Protein AF-A0A3B9PPQ3-F1 (afdb_monomer_lite)

Radius of gyration: 25.97 Å; chains: 1; bounding box: 80×45×67 Å

Sequence (234 aa):
MGVNRLIQVMTNRQDAVRKLDELRLKRLRDRGERLKEERKRLGLTLAEFANILGIHRNTQGNYEAGREPPSDYLAAAQEAGVDVAYVMDGGRTLGATGLCASAVQTIFERAAEQGLTDLDPHALSVLSGLIVENEIHKVSGIEGAIDSARLDALVSAAVRQPREFDEAARAILLYAANPLPGPAATMILETLELYHECLSRDSPIRYAPTLHDAIRSVADQVVRSRVSGNVNQP

Secondary structure (DSSP, 8-state):
-HHHHHHHHHHHHHHHHHHHHHHHHHHHHHHHHHHHHHHHHTT--HHHHHHHTTS-HHHHHHHHTTPPPPHHHHHHHHHTT--HHHHHHSS----HHHHHHHHHHHHHHHHHHTT-----HHHHHHHHHHHHHHHHHHTTT-S-PPPHHHHHHHHHHHHHSHHHHHHHHHHHHHHSSS--HHHHHHHHHHHHHHHHHHHHTT-GGGG-SSH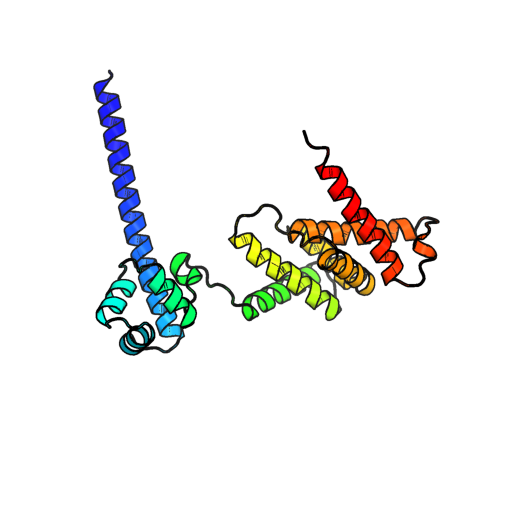HHHHHHHHHHHHHHHHHHGGG--

Structure (mmCIF, N/CA/C/O backbone):
data_AF-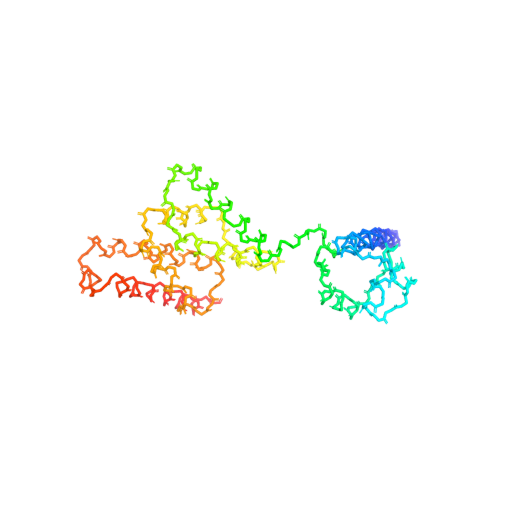A0A3B9PPQ3-F1
#
_entry.id   AF-A0A3B9PPQ3-F1
#
loop_
_atom_site.group_PDB
_atom_site.id
_atom_site.type_symbol
_atom_site.label_atom_id
_atom_site.label_alt_id
_atom_site.label_comp_id
_atom_site.label_asym_id
_atom_site.label_entity_id
_atom_site.label_seq_id
_atom_site.pdbx_PDB_ins_code
_atom_site.Cartn_x
_atom_site.Cartn_y
_atom_site.Cartn_z
_atom_site.occupancy
_atom_site.B_iso_or_equiv
_atom_site.auth_seq_id
_atom_site.auth_comp_id
_atom_site.auth_asym_id
_atom_site.auth_atom_id
_atom_site.pdbx_PDB_model_num
ATOM 1 N N . MET A 1 1 ? 51.873 27.851 1.247 1.00 55.41 1 MET A N 1
ATOM 2 C CA . MET A 1 1 ? 50.783 27.165 1.990 1.00 55.41 1 MET A CA 1
ATOM 3 C C . MET A 1 1 ? 49.412 27.230 1.292 1.00 55.41 1 MET A C 1
ATOM 5 O O . MET A 1 1 ? 48.660 26.275 1.419 1.00 55.41 1 MET A O 1
ATOM 9 N N . GLY A 1 2 ? 49.053 28.298 0.556 1.00 56.66 2 GLY A N 1
ATOM 10 C CA . GLY A 1 2 ? 47.742 28.407 -0.125 1.00 56.66 2 GLY A CA 1
ATOM 11 C C . GLY A 1 2 ? 47.591 27.600 -1.427 1.00 56.66 2 GLY A C 1
ATOM 12 O O . GLY A 1 2 ? 46.565 26.965 -1.636 1.00 56.66 2 GLY A O 1
ATOM 13 N N . VAL A 1 3 ? 48.636 27.550 -2.261 1.00 56.94 3 VAL A N 1
ATOM 14 C CA . VAL A 1 3 ? 48.599 26.896 -3.589 1.00 56.94 3 VAL A CA 1
ATOM 15 C C . VAL A 1 3 ? 48.414 25.374 -3.494 1.00 56.94 3 VAL A C 1
ATOM 17 O O . VAL A 1 3 ? 47.621 24.806 -4.234 1.00 56.94 3 VAL A O 1
ATOM 20 N N . ASN A 1 4 ? 49.057 24.719 -2.520 1.00 60.06 4 ASN A N 1
ATOM 21 C CA . ASN A 1 4 ? 48.971 23.263 -2.339 1.00 60.06 4 ASN A CA 1
ATOM 22 C C . ASN A 1 4 ? 47.567 22.796 -1.910 1.00 60.06 4 ASN A C 1
ATOM 24 O O . ASN A 1 4 ? 47.109 21.735 -2.317 1.00 60.06 4 ASN A O 1
ATOM 28 N N . ARG A 1 5 ? 46.846 23.620 -1.132 1.00 64.38 5 ARG A N 1
ATOM 29 C CA . ARG A 1 5 ? 45.442 23.350 -0.781 1.00 64.38 5 ARG A CA 1
ATOM 30 C C . ARG A 1 5 ? 44.504 23.548 -1.969 1.00 64.38 5 ARG A C 1
ATOM 32 O O . ARG A 1 5 ? 43.572 22.770 -2.121 1.00 64.38 5 ARG A O 1
ATOM 39 N N . LEU A 1 6 ? 44.759 24.547 -2.815 1.00 53.00 6 LEU A N 1
ATOM 40 C CA . LEU A 1 6 ? 43.946 24.797 -4.006 1.00 53.00 6 LEU A CA 1
ATOM 41 C C . LEU A 1 6 ? 44.083 23.655 -5.027 1.00 53.00 6 LEU A C 1
ATOM 43 O O . LEU A 1 6 ? 43.075 23.164 -5.524 1.00 53.00 6 LEU A O 1
ATOM 47 N N . ILE A 1 7 ? 45.314 23.185 -5.266 1.00 63.69 7 ILE A N 1
ATOM 48 C CA . ILE A 1 7 ? 45.597 22.039 -6.144 1.00 63.69 7 ILE A CA 1
ATOM 49 C C . ILE A 1 7 ? 44.909 20.777 -5.609 1.00 63.69 7 ILE A C 1
ATOM 51 O O . ILE A 1 7 ? 44.173 20.138 -6.352 1.00 63.69 7 ILE A O 1
ATOM 55 N N . GLN A 1 8 ? 45.034 20.479 -4.309 1.00 64.75 8 GLN A N 1
ATOM 56 C CA . GLN A 1 8 ? 44.373 19.321 -3.694 1.00 64.75 8 GLN A CA 1
ATOM 57 C C . GLN A 1 8 ? 42.837 19.372 -3.817 1.00 64.75 8 GLN A C 1
ATOM 59 O O . GLN A 1 8 ? 42.200 18.359 -4.098 1.00 64.75 8 GLN A O 1
ATOM 64 N N . VAL A 1 9 ? 42.225 20.549 -3.633 1.00 61.31 9 VAL A N 1
ATOM 65 C CA . VAL A 1 9 ? 40.771 20.737 -3.791 1.00 61.31 9 VAL A CA 1
ATOM 66 C C . VAL A 1 9 ? 40.339 20.562 -5.251 1.00 61.31 9 VAL A C 1
ATOM 68 O O . VAL A 1 9 ? 39.305 19.945 -5.510 1.00 61.31 9 VAL A O 1
ATOM 71 N N . MET A 1 10 ? 41.122 21.061 -6.211 1.00 59.31 10 MET A N 1
ATOM 72 C CA . MET A 1 10 ? 40.846 20.893 -7.642 1.00 59.31 10 MET A CA 1
ATOM 73 C C . MET A 1 10 ? 40.974 19.429 -8.085 1.00 59.31 10 MET A C 1
ATOM 75 O O . MET A 1 10 ? 40.107 18.956 -8.819 1.00 59.31 10 MET A O 1
ATOM 79 N N . THR A 1 11 ? 41.976 18.698 -7.589 1.00 75.94 11 THR A N 1
ATOM 80 C CA . THR A 1 11 ? 42.148 17.256 -7.837 1.00 75.94 11 THR A CA 1
ATOM 81 C C . THR A 1 11 ? 40.989 16.447 -7.249 1.00 75.94 11 THR A C 1
ATOM 83 O O . THR A 1 11 ? 40.338 15.704 -7.978 1.00 75.94 11 THR A O 1
ATOM 86 N N . ASN A 1 12 ? 40.614 16.688 -5.986 1.00 80.31 12 ASN A N 1
ATOM 87 C CA . ASN A 1 12 ? 39.461 16.026 -5.361 1.00 80.31 12 ASN A CA 1
ATOM 88 C C . ASN A 1 12 ? 38.146 16.293 -6.119 1.00 80.31 12 ASN A C 1
ATOM 90 O O . ASN A 1 12 ? 37.285 15.418 -6.217 1.00 80.31 12 ASN A O 1
ATOM 94 N N . ARG A 1 13 ? 37.976 17.503 -6.673 1.00 79.44 13 ARG A N 1
ATOM 95 C CA . ARG A 1 13 ? 36.812 17.851 -7.501 1.00 79.44 13 ARG A CA 1
ATOM 96 C C . ARG A 1 13 ? 36.824 17.108 -8.840 1.00 79.44 13 ARG A C 1
ATOM 98 O O . ARG A 1 13 ? 35.769 16.652 -9.270 1.00 79.44 13 ARG A O 1
ATOM 105 N N . GLN A 1 14 ? 37.979 16.979 -9.492 1.00 81.69 14 GLN A N 1
ATOM 106 C CA . GLN A 1 14 ? 38.116 16.229 -10.748 1.00 81.69 14 GLN A CA 1
ATOM 107 C C . GLN A 1 14 ? 37.829 14.735 -10.556 1.00 81.69 14 GLN A C 1
ATOM 109 O O . GLN A 1 14 ? 37.082 14.155 -11.344 1.00 81.69 14 GLN A O 1
ATOM 114 N N . ASP A 1 15 ? 38.328 14.140 -9.473 1.00 82.44 15 ASP A N 1
ATOM 115 C CA . ASP A 1 15 ? 38.066 12.736 -9.141 1.00 82.44 15 ASP A CA 1
ATOM 116 C C . ASP A 1 15 ? 36.582 12.486 -8.834 1.00 82.44 15 ASP A C 1
ATOM 118 O O . ASP A 1 15 ? 36.003 11.495 -9.285 1.00 82.44 15 ASP A O 1
ATOM 122 N N . ALA A 1 16 ? 35.929 13.414 -8.125 1.00 77.31 16 ALA A N 1
ATOM 123 C CA . ALA A 1 16 ? 34.496 13.339 -7.855 1.00 77.31 16 ALA A CA 1
ATOM 124 C C . ALA A 1 16 ? 33.651 13.414 -9.139 1.00 77.31 16 ALA A C 1
ATOM 126 O O . ALA A 1 16 ? 32.698 12.647 -9.285 1.00 77.31 16 ALA A O 1
ATOM 127 N N . VAL A 1 17 ? 34.007 14.297 -10.082 1.00 85.44 17 VAL A N 1
ATOM 128 C CA . VAL A 1 17 ? 33.332 14.399 -11.389 1.00 85.44 17 VAL A CA 1
ATOM 129 C C . VAL A 1 17 ? 33.507 13.108 -12.186 1.00 85.44 17 VAL A C 1
ATOM 131 O O . VAL A 1 17 ? 32.520 12.549 -12.657 1.00 85.44 17 VAL A O 1
ATOM 134 N N . ARG A 1 18 ? 34.730 12.572 -12.257 1.00 85.56 18 ARG A N 1
ATOM 135 C CA . ARG A 1 18 ? 35.002 11.307 -12.950 1.00 85.56 18 ARG A CA 1
ATOM 136 C C . ARG A 1 18 ? 34.186 10.150 -12.372 1.00 85.56 18 ARG A C 1
ATOM 138 O O . ARG A 1 18 ? 33.547 9.412 -13.118 1.00 85.56 18 ARG A O 1
ATOM 145 N N . LYS A 1 19 ? 34.151 10.022 -11.043 1.00 77.62 19 LYS A N 1
ATOM 146 C CA . LYS A 1 19 ? 33.358 8.992 -10.359 1.00 77.62 19 LYS A CA 1
ATOM 147 C C . LYS A 1 19 ? 31.858 9.163 -10.613 1.00 77.62 19 LYS A C 1
ATOM 149 O O . LYS A 1 19 ? 31.141 8.176 -10.774 1.00 77.62 19 LYS A O 1
ATOM 154 N N . LEU A 1 20 ? 31.372 10.403 -10.667 1.00 77.19 20 LEU A N 1
ATOM 155 C CA . LEU A 1 20 ? 29.980 10.693 -11.004 1.00 77.19 20 LEU A CA 1
ATOM 156 C C . LEU A 1 20 ? 29.642 10.262 -12.437 1.00 77.19 20 LEU A C 1
ATOM 158 O O . LEU A 1 20 ? 28.586 9.663 -12.649 1.00 77.19 20 LEU A O 1
ATOM 162 N N . ASP A 1 21 ? 30.525 10.525 -13.397 1.00 87.31 21 ASP A N 1
ATOM 163 C CA . ASP A 1 21 ? 30.329 10.137 -14.795 1.00 87.31 21 ASP A CA 1
ATOM 164 C C . ASP A 1 21 ? 30.363 8.614 -14.971 1.00 87.31 21 ASP A C 1
ATOM 166 O O . ASP A 1 21 ? 29.499 8.051 -15.645 1.00 87.31 21 ASP A O 1
ATOM 170 N N . GLU A 1 22 ? 31.265 7.915 -14.279 1.00 82.69 22 GLU A N 1
ATOM 171 C CA . GLU A 1 22 ? 31.285 6.447 -14.236 1.00 82.69 22 GLU A CA 1
ATOM 172 C C . GLU A 1 22 ? 29.966 5.871 -13.689 1.00 82.69 22 GLU A C 1
ATOM 174 O O . GLU A 1 22 ? 29.381 4.958 -14.281 1.00 82.69 22 GLU A O 1
ATOM 179 N N . LEU A 1 23 ? 29.443 6.440 -12.596 1.00 79.06 23 LEU A N 1
ATOM 180 C CA . LEU A 1 23 ? 28.157 6.037 -12.013 1.00 79.06 23 LEU A CA 1
ATOM 181 C C . LEU A 1 23 ? 26.969 6.357 -12.926 1.00 79.06 23 LEU A C 1
ATOM 183 O O . LEU A 1 23 ? 25.999 5.598 -12.967 1.00 79.06 23 LEU A O 1
ATOM 187 N N . ARG A 1 24 ? 27.005 7.482 -13.646 1.00 83.94 24 ARG A N 1
ATOM 188 C CA . ARG A 1 24 ? 25.985 7.829 -14.646 1.00 83.94 24 ARG A CA 1
ATOM 189 C C . ARG A 1 24 ? 25.982 6.826 -15.792 1.00 83.94 24 ARG A C 1
ATOM 191 O O . ARG A 1 24 ? 24.929 6.282 -16.097 1.00 83.94 24 ARG A O 1
ATOM 198 N N . LEU A 1 25 ? 27.146 6.521 -16.363 1.00 86.56 25 LEU A N 1
ATOM 199 C CA . LEU A 1 25 ? 27.273 5.555 -17.456 1.00 86.56 25 LEU A CA 1
ATOM 200 C C . LEU A 1 25 ? 26.816 4.156 -17.043 1.00 86.56 25 LEU A C 1
ATOM 202 O O . LEU A 1 25 ? 26.132 3.484 -17.812 1.00 86.56 25 LEU A O 1
ATOM 206 N N . LYS A 1 26 ? 27.159 3.724 -15.823 1.00 84.56 26 LYS A N 1
ATOM 207 C CA . LYS A 1 26 ? 26.651 2.463 -15.274 1.00 84.56 26 LYS A CA 1
ATOM 208 C C . LYS A 1 26 ? 25.122 2.474 -15.204 1.00 84.56 26 LYS A C 1
ATOM 210 O O . LYS A 1 26 ? 24.496 1.596 -15.780 1.00 84.56 26 LYS A O 1
ATOM 215 N N . ARG A 1 27 ? 24.528 3.506 -14.595 1.00 86.56 27 ARG A N 1
ATOM 216 C CA . ARG A 1 27 ? 23.065 3.631 -14.488 1.00 86.56 27 ARG A CA 1
ATOM 217 C C . ARG A 1 27 ? 22.367 3.636 -15.843 1.00 86.56 27 ARG A C 1
ATOM 219 O O . ARG A 1 27 ? 21.314 3.029 -15.971 1.00 86.56 27 ARG A O 1
ATOM 226 N N . LEU A 1 28 ? 22.932 4.304 -16.845 1.00 90.12 28 LEU A N 1
ATOM 227 C CA . LEU A 1 28 ? 22.354 4.323 -18.186 1.00 90.12 28 LEU A CA 1
ATOM 228 C C . LEU A 1 28 ? 22.352 2.933 -18.832 1.00 90.12 28 LEU A C 1
ATOM 230 O O . LEU A 1 28 ? 21.342 2.552 -19.417 1.00 90.12 28 LEU A O 1
ATOM 234 N N . ARG A 1 29 ? 23.432 2.155 -18.680 1.00 90.25 29 ARG A N 1
ATOM 235 C CA . ARG A 1 29 ? 23.469 0.757 -19.141 1.00 90.25 29 ARG A CA 1
ATOM 236 C C . ARG A 1 29 ? 22.427 -0.100 -18.431 1.00 90.25 29 ARG A C 1
ATOM 238 O O . ARG A 1 29 ? 21.638 -0.747 -19.110 1.00 90.25 29 ARG A O 1
ATOM 245 N N . ASP A 1 30 ? 22.364 -0.019 -17.103 1.00 86.75 30 ASP A N 1
ATOM 246 C CA . ASP A 1 30 ? 21.395 -0.776 -16.300 1.00 86.75 30 ASP A CA 1
ATOM 247 C C . ASP A 1 30 ? 19.945 -0.434 -16.716 1.00 86.75 30 ASP A C 1
ATOM 249 O O . ASP A 1 30 ? 19.101 -1.314 -16.870 1.00 86.75 30 ASP A O 1
ATOM 253 N N . ARG A 1 31 ? 19.652 0.850 -16.975 1.00 93.94 31 ARG A N 1
ATOM 254 C CA . ARG A 1 31 ? 18.348 1.305 -17.494 1.00 93.94 31 ARG A CA 1
ATOM 255 C C . ARG A 1 31 ? 18.047 0.746 -18.886 1.00 93.94 31 ARG A C 1
ATOM 257 O O . ARG A 1 31 ? 16.929 0.301 -19.126 1.00 93.94 31 ARG A O 1
ATO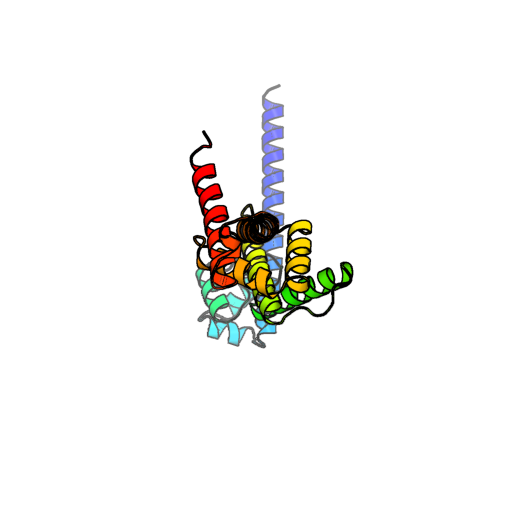M 264 N N . GLY A 1 32 ? 19.024 0.752 -19.793 1.00 95.44 32 GLY A N 1
ATOM 265 C CA . GLY A 1 32 ? 18.872 0.182 -21.135 1.00 95.44 32 GLY A CA 1
ATOM 266 C C . GLY A 1 32 ? 18.569 -1.319 -21.102 1.00 95.44 32 GLY A C 1
ATOM 267 O O . GLY A 1 32 ? 17.670 -1.791 -21.802 1.00 95.44 32 GLY A O 1
ATOM 268 N N . GLU A 1 33 ? 19.250 -2.061 -20.228 1.00 93.25 33 GLU A N 1
ATOM 269 C CA . GLU A 1 33 ? 18.991 -3.487 -20.012 1.00 93.25 33 GLU A CA 1
ATOM 270 C C . GLU A 1 33 ? 17.574 -3.735 -19.489 1.00 93.25 33 GLU A C 1
ATOM 272 O O . GLU A 1 33 ? 16.856 -4.562 -20.050 1.00 93.25 33 GLU A O 1
ATOM 277 N N . ARG A 1 34 ? 17.116 -2.962 -18.500 1.00 93.56 34 ARG A N 1
ATOM 278 C CA . ARG A 1 34 ? 15.745 -3.084 -17.976 1.00 93.56 34 ARG A CA 1
ATOM 279 C C . ARG A 1 34 ? 14.678 -2.688 -18.993 1.00 93.56 34 ARG A C 1
ATOM 281 O O . ARG A 1 34 ? 13.643 -3.340 -19.087 1.00 93.56 34 ARG A O 1
ATOM 288 N N . LEU A 1 35 ? 14.938 -1.679 -19.824 1.00 96.56 35 LEU A N 1
ATOM 289 C CA . LEU A 1 35 ? 14.046 -1.321 -20.930 1.00 96.56 35 LEU A CA 1
ATOM 290 C C . LEU A 1 35 ? 13.903 -2.478 -21.935 1.00 96.56 35 LEU A C 1
ATOM 292 O O . LEU A 1 35 ? 12.809 -2.768 -22.422 1.00 96.56 35 LEU A O 1
ATOM 296 N N . LYS A 1 36 ? 15.004 -3.184 -22.208 1.00 96.00 36 LYS A N 1
ATOM 297 C CA . LYS A 1 36 ? 15.016 -4.390 -23.042 1.00 96.00 36 LYS A CA 1
ATOM 298 C C . LYS A 1 36 ? 14.274 -5.556 -22.392 1.00 96.00 36 LYS A C 1
ATOM 300 O O . LYS A 1 36 ? 13.617 -6.321 -23.103 1.00 96.00 36 LYS A O 1
ATOM 305 N N . GLU A 1 37 ? 14.394 -5.724 -21.080 1.00 93.56 37 GLU A N 1
ATOM 306 C CA . GLU A 1 37 ? 13.633 -6.717 -20.317 1.00 93.56 37 GLU A CA 1
ATOM 307 C C . GLU A 1 37 ? 12.131 -6.452 -20.406 1.00 93.56 37 GLU A C 1
ATOM 309 O O . GLU A 1 37 ? 11.385 -7.372 -20.732 1.00 93.56 37 GLU A O 1
ATOM 314 N N . GLU A 1 38 ? 11.696 -5.204 -20.228 1.00 94.38 38 GLU A N 1
ATOM 315 C CA . GLU A 1 38 ? 10.282 -4.830 -20.327 1.00 94.38 38 GLU A CA 1
ATOM 316 C C . GLU A 1 38 ? 9.717 -5.060 -21.725 1.00 94.38 38 GLU A C 1
ATOM 318 O O . GLU A 1 38 ? 8.668 -5.687 -21.874 1.00 94.38 38 GLU A O 1
ATOM 323 N N . ARG A 1 39 ? 10.448 -4.675 -22.776 1.00 96.31 39 ARG A N 1
ATOM 324 C CA . ARG A 1 39 ? 10.038 -5.000 -24.147 1.00 96.31 39 ARG A CA 1
ATOM 325 C C . ARG A 1 39 ? 9.851 -6.509 -24.339 1.00 96.31 39 ARG A C 1
ATOM 327 O O . ARG A 1 39 ? 8.878 -6.945 -24.952 1.00 96.31 39 ARG A O 1
ATOM 334 N N . LYS A 1 40 ? 10.790 -7.317 -23.834 1.00 94.12 40 LYS A N 1
ATOM 335 C CA . LYS A 1 40 ? 10.699 -8.782 -23.912 1.00 94.12 40 LYS A CA 1
ATOM 336 C C . LYS A 1 40 ? 9.540 -9.333 -23.080 1.00 94.12 40 LYS A C 1
ATOM 338 O O . LYS A 1 40 ? 8.907 -10.282 -23.528 1.00 94.12 40 LYS A O 1
ATOM 343 N N . ARG A 1 41 ? 9.246 -8.748 -21.914 1.00 94.12 41 ARG A N 1
ATOM 344 C CA . ARG A 1 41 ? 8.096 -9.107 -21.067 1.00 94.12 41 ARG A CA 1
ATOM 345 C C . ARG A 1 41 ? 6.775 -8.910 -21.808 1.00 94.12 41 ARG A C 1
ATOM 347 O O . ARG A 1 41 ? 5.883 -9.738 -21.673 1.00 94.12 41 ARG A O 1
ATOM 354 N N . LEU A 1 42 ? 6.681 -7.861 -22.623 1.00 91.44 42 LEU A N 1
ATOM 355 C CA . LEU A 1 42 ? 5.536 -7.600 -23.502 1.00 91.44 42 LEU A CA 1
ATOM 356 C C . LEU A 1 42 ? 5.478 -8.532 -24.729 1.00 91.44 42 LEU A C 1
ATOM 358 O O . LEU A 1 42 ? 4.548 -8.438 -25.523 1.00 91.44 42 LEU A O 1
ATOM 362 N N . GLY A 1 43 ? 6.458 -9.425 -24.912 1.00 91.31 43 GLY A N 1
ATOM 363 C CA . GLY A 1 43 ? 6.523 -10.338 -26.055 1.00 91.31 43 GLY A CA 1
ATOM 364 C C . G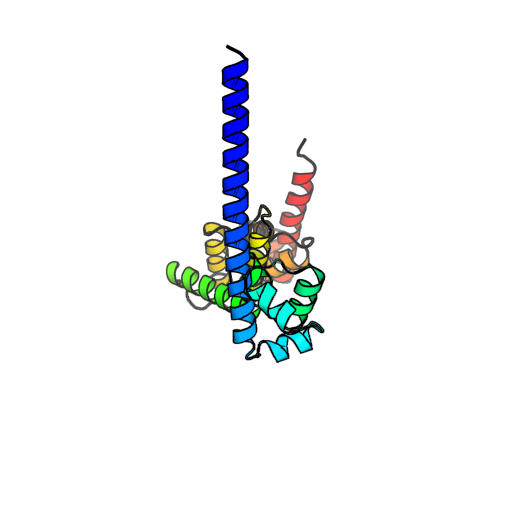LY A 1 43 ? 6.903 -9.663 -27.376 1.00 91.31 43 GLY A C 1
ATOM 365 O O . GLY A 1 43 ? 6.754 -10.272 -28.430 1.00 91.31 43 GLY A O 1
ATOM 366 N N . LEU A 1 44 ? 7.404 -8.424 -27.337 1.00 95.12 44 LEU A N 1
ATOM 367 C CA . LEU A 1 44 ? 7.654 -7.615 -28.529 1.00 95.12 44 LEU A CA 1
ATOM 368 C C . LEU A 1 44 ? 9.091 -7.759 -29.035 1.00 95.12 44 LEU A C 1
ATOM 370 O O . LEU A 1 44 ? 10.074 -7.722 -28.279 1.00 95.12 44 LEU A O 1
ATOM 374 N N . THR A 1 45 ? 9.250 -7.832 -30.351 1.00 97.12 45 THR A N 1
ATOM 375 C CA . THR A 1 45 ? 10.550 -7.669 -31.002 1.00 97.12 45 THR A CA 1
ATOM 376 C C . THR A 1 45 ? 10.999 -6.207 -30.967 1.00 97.12 45 THR A C 1
ATOM 378 O O . THR A 1 45 ? 10.217 -5.278 -30.767 1.00 97.12 45 THR A O 1
ATOM 381 N N . LEU A 1 46 ? 12.295 -5.980 -31.201 1.00 96.44 46 LEU A N 1
ATOM 382 C CA . LEU A 1 46 ? 12.869 -4.631 -31.255 1.00 96.44 46 LEU A CA 1
ATOM 383 C C . LEU A 1 46 ? 12.195 -3.743 -32.319 1.00 96.44 46 LEU A C 1
ATOM 385 O O . LEU A 1 46 ? 12.078 -2.539 -32.126 1.00 96.44 46 LEU A O 1
ATOM 389 N N . ALA A 1 47 ? 11.776 -4.332 -33.444 1.00 96.69 47 ALA A N 1
ATOM 390 C CA . ALA A 1 47 ? 11.128 -3.602 -34.532 1.00 96.69 47 ALA A CA 1
ATOM 391 C C . ALA A 1 47 ? 9.670 -3.264 -34.208 1.00 96.69 47 ALA A C 1
ATOM 393 O O . ALA A 1 47 ? 9.254 -2.134 -34.428 1.00 96.69 47 ALA A O 1
ATOM 394 N N . GLU A 1 48 ? 8.916 -4.217 -33.659 1.00 96.44 48 GLU A N 1
ATOM 395 C CA . GLU A 1 48 ? 7.518 -3.993 -33.271 1.00 96.44 48 GLU A CA 1
ATOM 396 C C . GLU A 1 48 ? 7.411 -2.913 -32.203 1.00 96.44 48 GLU A C 1
ATOM 398 O O . GLU A 1 48 ? 6.606 -1.999 -32.337 1.00 96.44 48 GLU A O 1
ATOM 403 N N . PHE A 1 49 ? 8.273 -2.967 -31.187 1.00 97.50 49 PHE A N 1
ATOM 404 C CA . PHE A 1 49 ? 8.258 -1.969 -30.126 1.00 97.50 49 PHE A CA 1
ATOM 405 C C . PHE A 1 49 ? 8.632 -0.572 -30.636 1.00 97.50 49 PHE A C 1
ATOM 407 O O . PHE A 1 49 ? 7.964 0.401 -30.307 1.00 97.50 49 PHE A O 1
ATOM 414 N N . ALA A 1 50 ? 9.637 -0.473 -31.513 1.00 97.06 50 ALA A N 1
ATOM 415 C CA . ALA A 1 50 ? 9.982 0.792 -32.157 1.00 97.06 50 ALA A CA 1
ATOM 416 C C . ALA A 1 50 ? 8.818 1.352 -32.997 1.00 97.06 50 ALA A C 1
ATOM 418 O O . ALA A 1 50 ? 8.537 2.546 -32.928 1.00 97.06 50 ALA A O 1
ATOM 419 N N . ASN A 1 51 ? 8.113 0.486 -33.735 1.00 96.88 51 ASN A N 1
ATOM 420 C CA . ASN A 1 51 ? 6.954 0.874 -34.538 1.00 96.88 51 ASN A CA 1
ATOM 421 C C . ASN A 1 51 ? 5.788 1.371 -33.671 1.00 96.88 51 ASN A C 1
ATOM 423 O O . ASN A 1 51 ? 5.197 2.392 -34.009 1.00 96.88 51 ASN A O 1
ATOM 427 N N . ILE A 1 52 ? 5.485 0.691 -32.557 1.00 95.12 52 ILE A N 1
ATOM 428 C CA . ILE A 1 52 ? 4.450 1.114 -31.594 1.00 95.12 52 ILE A CA 1
ATOM 429 C C . ILE A 1 52 ? 4.747 2.521 -31.068 1.00 95.12 52 ILE A C 1
ATOM 431 O O . ILE A 1 52 ? 3.848 3.349 -30.974 1.00 95.12 52 ILE A O 1
ATOM 435 N N . LEU A 1 53 ? 6.018 2.806 -30.782 1.00 95.50 53 LEU A N 1
ATOM 436 C CA . LEU A 1 53 ? 6.464 4.099 -30.264 1.00 95.50 53 LEU A CA 1
ATOM 437 C C . LEU A 1 53 ? 6.706 5.158 -31.351 1.00 95.50 53 LEU A C 1
ATOM 439 O O . LEU A 1 53 ? 7.142 6.263 -31.036 1.00 95.50 53 LEU A O 1
ATOM 443 N N . GLY A 1 54 ? 6.467 4.842 -32.628 1.00 94.56 54 GLY A N 1
ATOM 444 C CA . GLY A 1 54 ? 6.669 5.779 -33.737 1.00 94.56 54 GLY A CA 1
ATOM 445 C C . GLY A 1 54 ? 8.132 6.182 -33.961 1.00 94.56 54 GLY A C 1
ATOM 446 O O . GLY A 1 54 ? 8.402 7.256 -34.499 1.00 94.56 54 GLY A O 1
ATOM 447 N N . ILE A 1 55 ? 9.091 5.344 -33.556 1.00 96.38 55 ILE A N 1
ATOM 448 C CA . ILE A 1 55 ? 10.529 5.609 -33.691 1.00 96.38 55 ILE A CA 1
ATOM 449 C C . ILE A 1 55 ? 11.224 4.585 -34.591 1.00 96.38 55 ILE A C 1
ATOM 451 O O . ILE A 1 55 ? 10.726 3.503 -34.887 1.00 96.38 55 ILE A O 1
ATOM 455 N N . HIS A 1 56 ? 12.448 4.906 -35.008 1.00 97.25 56 HIS A N 1
ATOM 456 C CA . HIS A 1 56 ? 13.263 3.982 -35.789 1.00 97.25 56 HIS A CA 1
ATOM 457 C C . HIS A 1 56 ? 13.807 2.823 -34.929 1.00 97.25 56 HIS A C 1
ATOM 459 O O . HIS A 1 56 ? 14.256 3.030 -33.800 1.00 97.25 56 HIS A O 1
ATOM 465 N N . ARG A 1 57 ? 13.890 1.610 -35.495 1.00 97.31 57 ARG A N 1
ATOM 466 C CA . ARG A 1 57 ? 14.435 0.406 -34.825 1.00 97.31 57 ARG A CA 1
ATOM 467 C C . ARG A 1 57 ? 15.810 0.633 -34.184 1.00 97.31 57 ARG A C 1
ATOM 469 O O . ARG A 1 57 ? 16.056 0.181 -33.069 1.00 97.31 57 ARG A O 1
ATOM 476 N N . ASN A 1 58 ? 16.714 1.334 -34.872 1.00 96.81 58 ASN A N 1
ATOM 477 C CA . ASN A 1 58 ? 18.045 1.634 -34.320 1.00 96.81 58 ASN A CA 1
ATOM 478 C C . ASN A 1 58 ? 17.974 2.600 -33.133 1.00 96.81 58 ASN A C 1
ATOM 480 O O . ASN A 1 58 ? 18.791 2.498 -32.225 1.00 96.81 58 ASN A O 1
ATOM 484 N N . THR A 1 59 ? 17.000 3.514 -33.116 1.00 96.88 59 THR A N 1
ATOM 485 C CA . THR A 1 59 ? 16.783 4.419 -31.982 1.00 96.88 59 THR A CA 1
ATOM 486 C C . THR A 1 59 ? 16.430 3.617 -30.735 1.00 96.88 59 THR A C 1
ATOM 488 O O . THR A 1 59 ? 17.063 3.819 -29.701 1.00 96.88 59 THR A O 1
ATOM 491 N N . GLN A 1 60 ? 15.535 2.633 -30.866 1.00 97.69 60 GLN A N 1
ATOM 492 C CA . GLN A 1 60 ? 15.218 1.702 -29.784 1.00 97.69 60 GLN A CA 1
ATOM 493 C C . GLN A 1 60 ? 16.445 0.905 -29.326 1.00 97.69 60 GLN A C 1
ATOM 495 O O . GLN A 1 60 ? 16.735 0.829 -28.134 1.00 97.69 60 GLN A O 1
ATOM 500 N N . GLY A 1 61 ? 17.202 0.349 -30.277 1.00 96.88 61 GLY A N 1
ATOM 501 C CA . GLY A 1 61 ? 18.431 -0.388 -29.978 1.00 96.88 61 GLY A CA 1
ATOM 502 C C . GLY A 1 61 ? 19.464 0.449 -29.216 1.00 96.88 61 GLY A C 1
ATOM 503 O O . GLY A 1 61 ? 20.117 -0.065 -28.314 1.00 96.88 61 GLY A O 1
ATOM 504 N N . ASN A 1 62 ? 19.571 1.743 -29.526 1.00 97.00 62 ASN A N 1
ATOM 505 C CA . ASN A 1 62 ? 20.470 2.655 -28.823 1.00 97.00 62 ASN A CA 1
ATOM 506 C C . ASN A 1 62 ? 20.027 2.899 -27.376 1.00 97.00 62 ASN A C 1
ATOM 508 O O . ASN A 1 62 ? 20.876 2.933 -26.488 1.00 97.00 62 ASN A O 1
ATOM 512 N N . TYR A 1 63 ? 18.724 3.054 -27.124 1.00 97.06 63 TYR A N 1
ATOM 513 C CA . TYR A 1 63 ? 18.215 3.204 -25.758 1.00 97.06 63 TYR A CA 1
ATOM 514 C C . TYR A 1 63 ? 18.457 1.940 -24.931 1.00 97.06 63 TYR A C 1
ATOM 516 O O . TYR A 1 63 ? 18.998 2.018 -23.831 1.00 97.06 63 TYR A O 1
ATOM 524 N N . GLU A 1 64 ? 18.190 0.767 -25.504 1.00 96.94 64 GLU A N 1
ATOM 525 C CA . GLU A 1 64 ? 18.474 -0.523 -24.859 1.00 96.94 64 GLU A CA 1
ATOM 526 C C . GLU A 1 64 ? 19.972 -0.785 -24.629 1.00 96.94 64 GLU A C 1
ATOM 528 O O . GLU A 1 64 ? 20.331 -1.606 -23.790 1.00 96.94 64 GLU A O 1
ATOM 533 N N . ALA A 1 65 ? 20.856 -0.087 -25.348 1.00 94.94 65 ALA A N 1
ATOM 534 C CA . ALA A 1 65 ? 22.308 -0.156 -25.176 1.00 94.94 65 ALA A CA 1
ATOM 535 C C . ALA A 1 65 ? 22.867 0.883 -24.180 1.00 94.94 65 ALA A C 1
ATOM 537 O O . ALA A 1 65 ? 24.083 0.963 -23.993 1.00 94.94 65 ALA A O 1
ATOM 538 N N . GLY A 1 66 ? 22.005 1.683 -23.542 1.00 91.62 66 GLY A N 1
ATOM 539 C CA . GLY A 1 66 ? 22.400 2.662 -22.529 1.00 91.62 66 GLY A CA 1
ATOM 540 C C . GLY A 1 66 ? 22.524 4.101 -23.030 1.00 91.62 66 GLY A C 1
ATOM 541 O O . GLY A 1 66 ? 23.235 4.905 -22.427 1.00 91.62 66 GLY A O 1
ATOM 542 N N . ARG A 1 67 ? 21.837 4.460 -24.121 1.00 94.06 67 ARG A N 1
ATOM 543 C CA . ARG A 1 67 ? 21.545 5.866 -24.432 1.00 94.06 67 ARG A CA 1
ATOM 544 C C . ARG A 1 67 ? 20.341 6.322 -23.611 1.00 94.06 67 ARG A C 1
ATOM 546 O O . ARG A 1 67 ? 19.352 5.606 -23.533 1.00 94.06 67 ARG A O 1
ATOM 553 N N . GLU A 1 68 ? 20.393 7.531 -23.061 1.00 92.00 68 GLU A N 1
ATOM 554 C CA . GLU A 1 68 ? 19.266 8.091 -22.312 1.00 92.00 68 GLU A CA 1
ATOM 555 C C . GLU A 1 68 ? 18.071 8.389 -23.242 1.00 92.00 68 GLU A C 1
ATOM 557 O O . GLU A 1 68 ? 18.230 9.138 -24.217 1.00 92.00 68 GLU A O 1
ATOM 562 N N . PRO A 1 69 ? 16.893 7.788 -22.997 1.00 93.38 69 PRO A N 1
ATOM 563 C CA . PRO A 1 69 ? 15.676 8.141 -23.710 1.00 93.38 69 PRO A CA 1
ATOM 564 C C . PRO A 1 69 ? 15.103 9.480 -23.211 1.00 93.38 69 PRO A C 1
ATOM 566 O O . PRO A 1 69 ? 15.202 9.781 -22.021 1.00 93.38 69 PRO A O 1
ATOM 569 N N . PRO A 1 70 ? 14.481 10.287 -24.089 1.00 95.00 70 PRO A N 1
ATOM 570 C CA . PRO A 1 70 ? 13.792 11.508 -23.676 1.00 95.00 70 PRO A CA 1
ATOM 571 C C . PRO A 1 70 ? 12.514 11.195 -22.879 1.00 95.00 70 PRO A C 1
ATOM 573 O O . PRO A 1 70 ? 11.960 10.100 -22.980 1.00 95.00 70 PRO A O 1
ATOM 576 N N . SER A 1 71 ? 12.010 12.180 -22.132 1.00 93.44 71 SER A N 1
ATOM 577 C CA . SER A 1 71 ? 10.772 12.064 -21.342 1.00 93.44 71 SER A CA 1
ATOM 578 C C . SER A 1 71 ? 9.575 11.611 -22.174 1.00 93.44 71 SER A C 1
ATOM 580 O O . SER A 1 71 ? 8.841 10.725 -21.752 1.00 93.44 71 SER A O 1
ATOM 582 N N . ASP A 1 72 ? 9.416 12.163 -23.376 1.00 94.00 72 ASP A N 1
ATOM 583 C CA . ASP A 1 72 ? 8.256 11.892 -24.234 1.00 94.00 72 ASP A CA 1
ATOM 584 C C . ASP A 1 72 ? 8.262 10.444 -24.737 1.00 94.00 72 ASP A C 1
ATOM 586 O O . ASP A 1 72 ? 7.219 9.806 -24.842 1.00 94.00 72 ASP A O 1
ATOM 590 N N . TYR A 1 73 ? 9.457 9.886 -24.966 1.00 96.44 73 TYR A N 1
ATOM 591 C CA . TYR A 1 73 ? 9.613 8.462 -25.249 1.00 96.44 73 TYR A CA 1
ATOM 592 C C . TYR A 1 73 ? 9.190 7.617 -24.044 1.00 96.44 73 TYR A C 1
ATOM 594 O O . TYR A 1 73 ? 8.516 6.609 -24.221 1.00 96.44 73 TYR A O 1
ATOM 602 N N . LEU A 1 74 ? 9.589 8.000 -22.825 1.00 94.69 74 LEU A N 1
ATOM 603 C CA . LEU A 1 74 ? 9.239 7.248 -21.618 1.00 94.69 74 LEU A CA 1
ATOM 604 C C . LEU A 1 74 ? 7.729 7.285 -21.363 1.00 94.69 74 LEU A C 1
ATOM 606 O O . LEU A 1 74 ? 7.160 6.253 -21.025 1.00 94.69 74 LEU A O 1
ATOM 610 N N . ALA A 1 75 ? 7.077 8.425 -21.598 1.00 92.06 75 ALA A N 1
ATOM 611 C CA . ALA A 1 75 ? 5.623 8.546 -21.523 1.00 92.06 75 ALA A CA 1
ATOM 612 C C . ALA A 1 75 ? 4.924 7.619 -22.533 1.00 92.06 75 ALA A C 1
ATOM 614 O O . ALA A 1 75 ? 4.088 6.808 -22.141 1.00 92.06 75 ALA A O 1
ATOM 615 N N . ALA A 1 76 ? 5.336 7.647 -23.805 1.00 93.31 76 ALA A N 1
ATOM 616 C CA . ALA A 1 76 ? 4.790 6.752 -24.829 1.00 93.31 76 ALA A CA 1
ATOM 617 C C . ALA A 1 76 ? 5.068 5.265 -24.523 1.00 93.31 76 ALA A C 1
ATOM 619 O O . ALA A 1 76 ? 4.216 4.403 -24.731 1.00 93.31 76 ALA A O 1
ATOM 620 N N . ALA A 1 77 ? 6.250 4.944 -23.988 1.00 94.06 77 ALA A N 1
ATOM 621 C CA . ALA A 1 77 ? 6.587 3.590 -23.555 1.00 94.06 77 ALA A CA 1
ATOM 622 C C . ALA A 1 77 ? 5.697 3.124 -22.395 1.00 94.06 77 ALA A C 1
ATOM 624 O O . ALA A 1 77 ? 5.267 1.970 -22.385 1.00 94.06 77 ALA A O 1
ATOM 625 N N . GLN A 1 78 ? 5.386 4.016 -21.450 1.00 91.88 78 GLN A N 1
ATOM 626 C CA . GLN A 1 78 ? 4.457 3.740 -20.358 1.00 91.88 78 GLN A CA 1
ATOM 627 C C . GLN A 1 78 ? 3.046 3.449 -20.878 1.00 91.88 78 GLN A C 1
ATOM 629 O O . GLN A 1 78 ? 2.432 2.473 -20.453 1.00 91.88 78 GLN A O 1
ATOM 634 N N . GLU A 1 79 ? 2.553 4.238 -21.837 1.00 88.75 79 GLU A N 1
ATOM 635 C CA . GLU A 1 79 ? 1.266 3.992 -22.509 1.00 88.75 79 GLU A CA 1
ATOM 636 C C . GLU A 1 79 ? 1.249 2.646 -23.251 1.00 88.75 79 GLU A C 1
ATOM 638 O O . GLU A 1 79 ? 0.236 1.949 -23.259 1.00 88.75 79 GLU A O 1
ATOM 643 N N . ALA A 1 80 ? 2.393 2.227 -23.801 1.00 89.62 80 ALA A N 1
ATOM 644 C CA . ALA A 1 80 ? 2.583 0.910 -24.408 1.00 89.62 80 ALA A CA 1
ATOM 645 C C . ALA A 1 80 ? 2.732 -0.242 -23.383 1.00 89.62 80 ALA A C 1
ATOM 647 O O . ALA A 1 80 ? 2.924 -1.393 -23.780 1.00 89.62 80 ALA A O 1
ATOM 648 N N . GLY A 1 81 ? 2.640 0.039 -22.078 1.00 85.75 81 GLY A N 1
ATOM 649 C CA . GLY A 1 81 ? 2.638 -0.960 -21.006 1.00 85.75 81 GLY A CA 1
ATOM 650 C C . GLY A 1 81 ? 4.008 -1.287 -20.403 1.00 85.75 81 GLY A C 1
ATOM 651 O O . GLY A 1 81 ? 4.132 -2.305 -19.712 1.00 85.75 81 GLY A O 1
ATOM 652 N N . VAL A 1 82 ? 5.034 -0.467 -20.655 1.00 90.94 82 VAL A N 1
ATOM 653 C CA . VAL A 1 82 ? 6.337 -0.563 -19.974 1.00 90.94 82 VAL A CA 1
ATOM 654 C C . VAL A 1 82 ? 6.238 -0.023 -18.549 1.00 90.94 82 VAL A C 1
ATOM 656 O O . VAL A 1 82 ? 5.741 1.080 -18.329 1.00 90.94 82 VAL A O 1
ATOM 659 N N . ASP A 1 83 ? 6.786 -0.759 -17.581 1.00 88.88 83 ASP A N 1
ATOM 660 C CA . ASP A 1 83 ? 6.989 -0.253 -16.222 1.00 88.88 83 ASP A CA 1
ATOM 661 C C . ASP A 1 83 ? 8.196 0.704 -16.195 1.00 88.88 83 ASP A C 1
ATOM 663 O O . ASP A 1 83 ? 9.350 0.301 -16.029 1.00 88.88 83 ASP A O 1
ATOM 667 N N . VAL A 1 84 ? 7.942 1.997 -16.418 1.00 91.00 84 VAL A N 1
ATOM 668 C CA . VAL A 1 84 ? 8.997 3.025 -16.455 1.00 91.00 84 VAL A CA 1
ATOM 669 C C . VAL A 1 84 ? 9.709 3.155 -15.108 1.00 91.00 84 VAL A C 1
ATOM 671 O O . VAL A 1 84 ? 10.919 3.379 -15.086 1.00 91.00 84 VAL A O 1
ATOM 674 N N . ALA A 1 85 ? 9.013 2.958 -13.989 1.00 84.81 85 ALA A N 1
ATOM 675 C CA . ALA A 1 85 ? 9.628 2.984 -12.665 1.00 84.81 85 ALA A CA 1
ATOM 676 C C . ALA A 1 85 ? 10.624 1.826 -12.492 1.00 84.81 85 ALA A C 1
ATOM 678 O O . ALA A 1 85 ? 11.758 2.052 -12.062 1.00 84.81 85 ALA A O 1
ATOM 679 N N . TYR A 1 86 ? 10.286 0.619 -12.960 1.00 84.12 86 TYR A N 1
ATOM 680 C CA . TYR A 1 86 ? 11.252 -0.479 -13.037 1.00 84.12 86 TYR A CA 1
ATOM 681 C C . TYR A 1 86 ? 12.459 -0.136 -13.902 1.00 84.12 86 TYR A C 1
ATOM 683 O O . TYR A 1 86 ? 13.600 -0.360 -13.492 1.00 84.12 86 TYR A O 1
ATOM 691 N N . VAL A 1 87 ? 12.237 0.451 -15.081 1.00 89.69 87 VAL A N 1
ATOM 692 C CA . VAL A 1 87 ? 13.337 0.880 -15.950 1.00 89.69 87 VAL A CA 1
ATOM 693 C C . VAL A 1 87 ? 14.245 1.861 -15.213 1.00 89.69 87 VAL A C 1
ATOM 695 O O . VAL A 1 87 ? 15.464 1.677 -15.233 1.00 89.69 87 VAL A O 1
ATOM 698 N N . MET A 1 88 ? 13.691 2.847 -14.507 1.00 87.12 88 MET A N 1
ATOM 699 C CA . MET A 1 88 ? 14.450 3.920 -13.860 1.00 87.12 88 MET A CA 1
ATOM 700 C C . MET A 1 88 ? 15.179 3.478 -12.588 1.00 87.12 88 MET A C 1
ATOM 702 O O . MET A 1 88 ? 16.377 3.775 -12.466 1.00 87.12 88 MET A O 1
ATOM 706 N N . ASP A 1 89 ? 14.507 2.711 -11.728 1.00 79.50 89 ASP A N 1
ATOM 707 C CA . ASP A 1 89 ? 14.920 2.457 -10.341 1.00 79.50 89 ASP A CA 1
ATOM 708 C C . ASP A 1 89 ? 15.216 0.977 -10.049 1.00 79.50 89 ASP A C 1
ATOM 710 O O . ASP A 1 89 ? 15.886 0.655 -9.070 1.00 79.50 89 ASP A O 1
ATOM 714 N N . GLY A 1 90 ? 14.808 0.059 -10.930 1.00 66.38 90 GLY A N 1
ATOM 715 C CA . GLY A 1 90 ? 15.110 -1.373 -10.837 1.00 66.38 90 GLY A CA 1
ATOM 716 C C . GLY A 1 90 ? 14.201 -2.178 -9.911 1.00 66.38 90 GLY A C 1
ATOM 717 O O . GLY A 1 90 ? 14.249 -3.407 -9.948 1.00 66.38 90 GLY A O 1
ATOM 718 N N . GLY A 1 91 ? 13.346 -1.522 -9.126 1.00 62.69 91 GLY A N 1
ATOM 719 C CA . GLY A 1 91 ? 12.230 -2.169 -8.439 1.00 62.69 91 GLY A CA 1
ATOM 720 C C . GLY A 1 91 ? 11.050 -2.296 -9.393 1.00 62.69 91 GLY A C 1
ATOM 721 O O . GLY A 1 91 ? 10.637 -1.297 -9.971 1.00 62.69 91 GLY A O 1
ATOM 722 N N . ARG A 1 92 ? 10.517 -3.507 -9.598 1.00 61.34 92 ARG A N 1
ATOM 723 C CA . ARG A 1 92 ? 9.257 -3.647 -10.340 1.00 61.34 92 ARG A CA 1
ATOM 724 C C . ARG A 1 92 ? 8.161 -2.972 -9.541 1.00 61.34 92 ARG A C 1
ATOM 726 O O . ARG A 1 92 ? 7.967 -3.326 -8.377 1.00 61.34 92 ARG A O 1
ATOM 733 N N . THR A 1 93 ? 7.441 -2.048 -10.163 1.00 58.34 93 THR A N 1
ATOM 734 C CA . THR A 1 93 ? 6.186 -1.586 -9.596 1.00 58.34 93 THR A CA 1
ATOM 735 C C . THR A 1 93 ? 5.270 -2.790 -9.623 1.00 58.34 93 THR A C 1
ATOM 737 O O . THR A 1 93 ? 4.908 -3.310 -10.681 1.00 58.34 93 THR A O 1
ATOM 740 N N . LEU A 1 94 ? 4.913 -3.289 -8.447 1.00 62.69 94 LEU A N 1
ATOM 741 C CA . LEU A 1 94 ? 3.753 -4.149 -8.367 1.00 62.69 94 LEU A CA 1
ATOM 742 C C . LEU A 1 94 ? 2.598 -3.322 -8.949 1.00 62.69 94 LEU A C 1
ATOM 744 O O . LEU A 1 94 ? 2.260 -2.266 -8.421 1.00 62.69 94 LEU A O 1
ATOM 748 N N . GLY A 1 95 ? 2.027 -3.749 -10.078 1.00 66.62 95 GLY A N 1
ATOM 749 C CA . GLY A 1 95 ? 0.774 -3.160 -10.553 1.00 66.62 95 GLY A CA 1
ATOM 750 C C . GLY A 1 95 ? -0.297 -3.280 -9.462 1.00 66.62 95 GLY A C 1
ATOM 751 O O . GLY A 1 95 ? -0.096 -4.009 -8.489 1.00 66.62 95 GLY A O 1
ATOM 752 N N . ALA A 1 96 ? -1.453 -2.630 -9.619 1.00 72.19 96 ALA A N 1
ATOM 753 C CA . ALA A 1 96 ? -2.514 -2.650 -8.599 1.00 72.19 96 ALA A CA 1
ATOM 754 C C . ALA A 1 96 ? -2.796 -4.069 -8.052 1.00 72.19 96 ALA A C 1
ATOM 756 O O . ALA A 1 96 ? -2.845 -4.272 -6.844 1.00 72.19 96 ALA A O 1
ATOM 757 N N . THR A 1 97 ? -2.841 -5.079 -8.929 1.00 78.19 97 THR A N 1
ATOM 758 C CA . THR A 1 97 ? -2.987 -6.495 -8.554 1.00 78.19 97 THR A CA 1
ATOM 759 C C . THR A 1 97 ? -1.867 -7.012 -7.645 1.00 78.19 97 THR A C 1
ATOM 761 O O . THR A 1 97 ? -2.133 -7.732 -6.688 1.00 78.19 97 THR A O 1
ATOM 764 N N . GLY A 1 98 ? -0.612 -6.662 -7.936 1.00 81.62 98 GLY A N 1
ATOM 765 C CA . GLY A 1 98 ? 0.543 -7.075 -7.142 1.00 81.62 98 GLY A CA 1
ATOM 766 C C . GLY A 1 98 ? 0.600 -6.375 -5.785 1.00 81.62 98 GLY A C 1
ATOM 767 O O . GLY A 1 98 ? 0.935 -7.016 -4.794 1.00 81.62 98 GLY A O 1
ATOM 768 N N . LEU A 1 99 ? 0.227 -5.090 -5.724 1.00 84.88 99 LEU A N 1
ATOM 769 C CA . LEU A 1 99 ? 0.141 -4.350 -4.463 1.00 84.88 99 LEU A CA 1
ATOM 770 C C . LEU A 1 99 ? -0.949 -4.943 -3.575 1.00 84.88 99 LEU A C 1
ATOM 772 O O . LEU A 1 99 ? -0.690 -5.209 -2.406 1.00 84.88 99 LEU A O 1
ATOM 776 N N . CYS A 1 100 ? -2.124 -5.237 -4.138 1.00 87.06 100 CYS A N 1
ATOM 777 C CA . CYS A 1 100 ? -3.190 -5.920 -3.411 1.00 87.06 100 CYS A CA 1
ATOM 778 C C . CYS A 1 100 ? -2.741 -7.299 -2.911 1.00 87.06 100 CYS A C 1
ATOM 780 O O . CYS A 1 100 ? -2.946 -7.614 -1.745 1.00 87.06 100 CYS A O 1
ATOM 782 N N . ALA A 1 101 ? -2.091 -8.111 -3.753 1.00 87.69 101 ALA A N 1
ATOM 783 C CA . ALA A 1 101 ? -1.595 -9.427 -3.342 1.00 87.69 101 ALA A CA 1
ATOM 784 C C . ALA A 1 101 ? -0.571 -9.330 -2.197 1.00 87.69 101 ALA A C 1
ATOM 786 O O . ALA A 1 101 ? -0.676 -10.060 -1.214 1.00 87.69 101 ALA A O 1
ATOM 787 N N . SER A 1 102 ? 0.373 -8.389 -2.293 1.00 87.94 102 SER A N 1
ATOM 788 C CA . SER A 1 102 ? 1.370 -8.115 -1.251 1.00 87.94 102 SER A CA 1
ATOM 789 C C . SER A 1 102 ? 0.726 -7.628 0.052 1.00 87.94 102 SER A C 1
ATOM 791 O O . SER A 1 102 ? 1.089 -8.082 1.138 1.00 87.94 102 SER A O 1
ATOM 793 N N . ALA A 1 103 ? -0.268 -6.741 -0.044 1.00 92.25 103 ALA A N 1
ATOM 794 C CA . ALA A 1 103 ? -1.017 -6.247 1.106 1.00 92.25 103 ALA A CA 1
ATOM 795 C C . ALA A 1 103 ? -1.760 -7.386 1.815 1.00 92.25 103 ALA A C 1
ATOM 797 O O . ALA A 1 103 ? -1.616 -7.553 3.023 1.00 92.25 103 ALA A O 1
ATOM 798 N N . VAL A 1 104 ? -2.480 -8.219 1.059 1.00 93.94 104 VAL A N 1
ATOM 799 C CA . VAL A 1 104 ? -3.195 -9.389 1.585 1.00 93.94 104 VAL A CA 1
ATOM 800 C C . VAL A 1 104 ? -2.231 -10.367 2.260 1.00 93.94 104 VAL A C 1
ATOM 802 O O . VAL A 1 104 ? -2.494 -10.803 3.378 1.00 93.94 104 VAL A O 1
ATOM 805 N N . GLN A 1 105 ? -1.094 -10.675 1.628 1.00 93.25 105 GLN A N 1
ATOM 806 C CA . GLN A 1 105 ? -0.067 -11.530 2.225 1.00 93.25 105 GLN A CA 1
ATOM 807 C C . GLN A 1 105 ? 0.443 -10.952 3.554 1.00 93.25 105 GLN A C 1
ATOM 809 O O . GLN A 1 105 ? 0.446 -11.656 4.561 1.00 93.25 105 GLN A O 1
ATOM 814 N N . THR A 1 106 ? 0.787 -9.660 3.576 1.00 93.69 106 THR A N 1
ATOM 815 C CA . THR A 1 106 ? 1.264 -8.962 4.783 1.00 93.69 106 THR A CA 1
ATOM 816 C C . THR A 1 106 ? 0.245 -9.041 5.923 1.00 93.69 106 THR A C 1
ATOM 818 O O . THR A 1 106 ? 0.615 -9.250 7.078 1.00 93.69 106 THR A O 1
ATOM 821 N N . ILE A 1 107 ? -1.045 -8.880 5.613 1.00 95.50 107 ILE A N 1
ATOM 822 C CA . ILE A 1 107 ? -2.128 -8.964 6.600 1.00 95.50 107 ILE A CA 1
ATOM 823 C C . ILE A 1 107 ? -2.204 -10.371 7.197 1.00 95.50 107 ILE A C 1
ATOM 825 O O . ILE A 1 107 ? -2.265 -10.508 8.418 1.00 95.50 107 ILE A O 1
ATOM 829 N N . PHE A 1 108 ? -2.177 -11.411 6.360 1.00 94.94 108 PHE A N 1
ATOM 830 C CA . PHE A 1 108 ? -2.258 -12.794 6.830 1.00 94.94 108 PHE A CA 1
ATOM 831 C C . PHE A 1 108 ? -1.034 -13.222 7.640 1.00 94.94 108 PHE A C 1
ATOM 833 O O . PHE A 1 108 ? -1.202 -13.890 8.657 1.00 94.94 108 PHE A O 1
ATOM 840 N N . GLU A 1 109 ? 0.173 -12.826 7.232 1.00 94.44 109 GLU A N 1
ATOM 841 C CA . GLU A 1 109 ? 1.404 -13.106 7.983 1.00 94.44 109 GLU A CA 1
ATOM 842 C C . GLU A 1 109 ? 1.328 -12.507 9.390 1.00 94.44 109 GLU A C 1
ATOM 844 O O . GLU A 1 109 ? 1.499 -13.221 10.376 1.00 94.44 109 GLU A O 1
ATOM 849 N N . ARG A 1 110 ? 0.945 -11.231 9.504 1.00 95.44 110 ARG A N 1
ATOM 850 C CA . ARG A 1 110 ? 0.805 -10.554 10.802 1.00 95.44 110 ARG A CA 1
ATOM 851 C C . ARG A 1 110 ? -0.326 -11.115 11.653 1.00 95.44 110 ARG A C 1
ATOM 853 O O . ARG A 1 110 ? -0.180 -11.233 12.868 1.00 95.44 110 ARG A O 1
ATOM 860 N N . ALA A 1 111 ? -1.455 -11.472 11.041 1.00 95.19 111 ALA A N 1
ATOM 861 C CA . ALA A 1 111 ? -2.542 -12.135 11.754 1.00 95.19 111 ALA A CA 1
ATOM 862 C C . ALA A 1 111 ? -2.063 -13.478 12.330 1.00 95.19 111 ALA A C 1
ATOM 864 O O . ALA A 1 111 ? -2.266 -13.743 13.515 1.00 95.19 111 ALA A O 1
ATOM 865 N N . ALA A 1 112 ? -1.351 -14.279 11.532 1.00 93.94 112 ALA A N 1
ATOM 866 C CA . ALA A 1 112 ? -0.797 -15.559 11.959 1.00 93.94 112 ALA A CA 1
ATOM 867 C C . ALA A 1 112 ? 0.250 -15.406 13.075 1.00 93.94 112 ALA A C 1
ATOM 869 O O . ALA A 1 112 ? 0.200 -16.146 14.057 1.00 93.94 112 ALA A O 1
ATOM 870 N N . GLU A 1 113 ? 1.150 -14.423 12.975 1.00 95.12 113 GLU A N 1
ATOM 871 C CA . GLU A 1 113 ? 2.133 -14.093 14.021 1.00 95.12 113 GLU A CA 1
ATOM 872 C C . GLU A 1 113 ? 1.468 -13.727 15.356 1.00 95.12 113 GLU A C 1
ATOM 874 O O . GLU A 1 113 ? 1.989 -14.045 16.425 1.00 95.12 113 GLU A O 1
ATOM 879 N N . GLN A 1 114 ? 0.287 -13.109 15.301 1.00 95.44 114 GLN A N 1
ATOM 880 C CA . GLN A 1 114 ? -0.519 -12.768 16.473 1.00 95.44 114 GLN A CA 1
ATOM 881 C C . GLN A 1 114 ? -1.473 -13.892 16.919 1.00 95.44 114 GLN A C 1
ATOM 883 O O . GLN A 1 114 ? -2.232 -13.704 17.874 1.00 95.44 114 GLN A O 1
ATOM 888 N N . GLY A 1 115 ? -1.466 -15.050 16.248 1.00 95.00 115 GLY A N 1
ATOM 889 C CA . GLY A 1 115 ? -2.385 -16.158 16.524 1.00 95.00 115 GLY A CA 1
ATOM 890 C C . GLY A 1 115 ? -3.855 -15.825 16.247 1.00 95.00 115 GLY A C 1
ATOM 891 O O . GLY A 1 115 ? -4.746 -16.404 16.865 1.00 95.00 115 GLY A O 1
ATOM 892 N N . LEU A 1 116 ? -4.109 -14.861 15.364 1.00 93.19 116 LEU A N 1
ATOM 893 C CA . LEU A 1 116 ? -5.434 -14.392 14.989 1.00 93.19 116 LEU A CA 1
ATOM 894 C C . LEU A 1 116 ? -5.950 -15.175 13.779 1.00 93.19 116 LEU A C 1
ATOM 896 O O . LEU A 1 116 ? -5.265 -15.300 12.763 1.00 93.19 116 LEU A O 1
ATOM 900 N N . THR A 1 117 ? -7.177 -15.675 13.885 1.00 89.00 117 THR A N 1
ATOM 901 C CA . THR A 1 117 ? -7.901 -16.365 12.810 1.00 89.00 117 THR A CA 1
ATOM 902 C C . THR A 1 117 ? -9.162 -15.589 12.442 1.00 89.00 117 THR A C 1
ATOM 904 O O . THR A 1 117 ? -9.553 -14.672 13.155 1.00 89.00 117 THR A O 1
ATOM 907 N N . ASP A 1 118 ? -9.804 -15.955 11.331 1.00 88.06 118 ASP A N 1
ATOM 908 C CA . ASP A 1 118 ? -11.145 -15.468 10.966 1.00 88.06 118 ASP A CA 1
ATOM 909 C C . ASP A 1 118 ? -11.240 -13.960 10.683 1.00 88.06 118 ASP A C 1
ATOM 911 O O . ASP A 1 118 ? -12.119 -13.256 11.177 1.00 88.06 118 ASP A O 1
ATOM 915 N N . LEU A 1 119 ? -10.338 -13.458 9.837 1.00 90.00 119 LEU A N 1
ATOM 916 C CA . LEU A 1 119 ? -10.404 -12.081 9.359 1.00 90.00 119 LEU A CA 1
ATOM 917 C C . LEU A 1 119 ? -11.644 -11.864 8.474 1.00 90.00 119 LEU A C 1
ATOM 919 O O . LEU A 1 119 ? -11.819 -12.534 7.453 1.00 90.00 119 LEU A O 1
ATOM 923 N N . ASP A 1 120 ? -12.475 -10.895 8.854 1.00 92.12 120 ASP A N 1
ATOM 924 C CA . ASP A 1 120 ? -13.667 -10.515 8.099 1.00 92.12 120 ASP A CA 1
ATOM 925 C C . ASP A 1 120 ? -13.305 -10.013 6.679 1.00 92.12 120 ASP A C 1
ATOM 927 O O . ASP A 1 120 ? -12.367 -9.220 6.532 1.00 92.12 120 ASP A O 1
ATOM 931 N N . PRO A 1 121 ? -14.029 -10.428 5.616 1.00 91.44 121 PRO A N 1
ATOM 932 C CA . PRO A 1 121 ? -13.721 -10.018 4.245 1.00 91.44 121 PRO A CA 1
ATOM 933 C C . PRO A 1 121 ? -13.767 -8.504 4.003 1.00 91.44 121 PRO A C 1
ATOM 935 O O . PRO A 1 121 ? -12.993 -7.990 3.192 1.00 91.44 121 PRO A O 1
ATOM 938 N N . HIS A 1 122 ? -14.659 -7.779 4.681 1.00 90.12 122 HIS A N 1
ATOM 939 C CA . HIS A 1 122 ? -14.756 -6.331 4.541 1.00 90.12 122 HIS A CA 1
ATOM 940 C C . HIS A 1 122 ? -13.594 -5.643 5.267 1.00 90.12 122 HIS A C 1
ATOM 942 O O . HIS A 1 122 ? -12.916 -4.796 4.682 1.00 90.12 122 HIS A O 1
ATOM 948 N N . ALA A 1 123 ? -13.273 -6.090 6.485 1.00 91.25 123 ALA A N 1
ATOM 949 C CA . ALA A 1 123 ? -12.102 -5.612 7.219 1.00 91.25 123 ALA A CA 1
ATOM 950 C C . ALA A 1 123 ? -10.787 -5.879 6.454 1.00 91.25 123 ALA A C 1
ATOM 952 O O . ALA A 1 123 ? -9.917 -5.007 6.388 1.00 91.25 123 ALA A O 1
ATOM 953 N N . LEU A 1 124 ? -10.666 -7.038 5.792 1.00 92.56 124 LEU A N 1
ATOM 954 C CA . LEU A 1 124 ? -9.558 -7.351 4.881 1.00 92.56 124 LEU A CA 1
ATOM 955 C C . LEU A 1 124 ? -9.478 -6.353 3.719 1.00 92.56 124 LEU A C 1
ATOM 957 O O . LEU A 1 124 ? -8.383 -5.900 3.380 1.00 92.56 124 LEU A O 1
ATOM 961 N N . SER A 1 125 ? -10.612 -6.001 3.108 1.00 91.56 125 SER A N 1
ATOM 962 C CA . SER A 1 125 ? -10.661 -5.024 2.014 1.00 91.56 125 SER A CA 1
ATOM 963 C C . SER A 1 125 ? -10.168 -3.648 2.466 1.00 91.56 125 SER A C 1
ATOM 965 O O . SER A 1 125 ? -9.356 -3.027 1.779 1.00 91.56 125 SER A O 1
ATOM 967 N N . VAL A 1 126 ? -10.611 -3.189 3.639 1.00 91.75 126 VAL A N 1
ATOM 968 C CA . VAL A 1 126 ? -10.193 -1.911 4.232 1.00 91.75 126 VAL A CA 1
ATOM 969 C C . VAL A 1 126 ? -8.692 -1.897 4.525 1.00 91.75 126 VAL A C 1
ATOM 971 O O . VAL A 1 126 ? -7.988 -0.984 4.092 1.00 91.75 126 VAL A O 1
ATOM 974 N N . LEU A 1 127 ? -8.181 -2.926 5.210 1.00 93.62 127 LEU A N 1
ATOM 975 C CA . LEU A 1 127 ? -6.751 -3.059 5.499 1.00 93.62 127 LEU A CA 1
ATOM 976 C C . LEU A 1 127 ? -5.920 -3.104 4.215 1.00 93.62 127 LEU A C 1
ATOM 978 O O . LEU A 1 127 ? -4.880 -2.455 4.131 1.00 93.62 127 LEU A O 1
ATOM 982 N N . SER A 1 128 ? -6.391 -3.838 3.205 1.00 93.19 128 SER A N 1
ATOM 983 C CA . SER A 1 128 ? -5.702 -3.945 1.921 1.00 93.19 128 SER A CA 1
ATOM 984 C C . SER A 1 128 ? -5.600 -2.579 1.247 1.00 93.19 128 SER A C 1
ATOM 986 O O . SER A 1 128 ? -4.508 -2.197 0.838 1.00 93.19 128 SER A O 1
ATOM 988 N N . GLY A 1 129 ? -6.695 -1.812 1.195 1.00 90.56 129 GLY A N 1
ATOM 989 C CA . GLY A 1 129 ? -6.690 -0.450 0.654 1.00 90.56 129 GLY A CA 1
ATOM 990 C C . GLY A 1 129 ? -5.690 0.456 1.375 1.00 90.56 129 GLY A C 1
ATOM 991 O O . GLY A 1 129 ? -4.842 1.074 0.736 1.00 90.56 129 GLY A O 1
ATOM 992 N N . LEU A 1 130 ? -5.716 0.446 2.709 1.00 90.38 130 LEU A N 1
ATOM 993 C CA . LEU A 1 130 ? -4.833 1.269 3.532 1.00 90.38 130 LEU A CA 1
ATOM 994 C C . LEU A 1 130 ? -3.343 0.908 3.357 1.00 90.38 130 LEU A C 1
ATOM 996 O O . LEU A 1 130 ? -2.489 1.794 3.298 1.00 90.38 130 LEU A O 1
ATOM 1000 N N . ILE A 1 131 ? -3.012 -0.383 3.249 1.00 91.12 131 ILE A N 1
ATOM 1001 C CA . ILE A 1 131 ? -1.633 -0.840 3.008 1.00 91.12 131 ILE A CA 1
ATOM 1002 C C . ILE A 1 131 ? -1.186 -0.503 1.586 1.00 91.12 131 ILE A C 1
ATOM 1004 O O . ILE A 1 131 ? -0.061 -0.047 1.405 1.00 91.12 131 ILE A O 1
ATOM 1008 N N . VAL A 1 132 ? -2.044 -0.692 0.582 1.00 89.19 132 VAL A N 1
ATOM 1009 C CA . VAL A 1 132 ? -1.728 -0.329 -0.807 1.00 89.19 132 VAL A CA 1
ATOM 1010 C C . VAL A 1 132 ? -1.431 1.165 -0.906 1.00 89.19 132 VAL A C 1
ATOM 1012 O O . VAL A 1 132 ? -0.403 1.545 -1.466 1.00 89.19 132 VAL A O 1
ATOM 1015 N N . GLU A 1 133 ? -2.268 2.013 -0.307 1.00 85.69 133 GLU A N 1
ATOM 1016 C CA . GLU A 1 133 ? -2.004 3.449 -0.234 1.00 85.69 133 GLU A CA 1
ATOM 1017 C C . GLU A 1 133 ? -0.689 3.737 0.492 1.00 85.69 133 GLU A C 1
ATOM 1019 O O . GLU A 1 133 ? 0.122 4.520 0.001 1.00 85.69 133 GLU A O 1
ATOM 1024 N N . ASN A 1 134 ? -0.423 3.077 1.620 1.00 86.56 134 ASN A N 1
ATOM 1025 C CA . ASN A 1 134 ? 0.835 3.223 2.347 1.00 86.56 134 ASN A CA 1
ATOM 1026 C C . ASN A 1 134 ? 2.066 2.881 1.488 1.00 86.56 134 ASN A C 1
ATOM 1028 O O . ASN A 1 134 ? 3.043 3.628 1.506 1.00 86.56 134 ASN A O 1
ATOM 1032 N N . GLU A 1 135 ? 2.023 1.800 0.708 1.00 82.00 135 GLU A N 1
ATOM 1033 C CA . GLU A 1 135 ? 3.119 1.425 -0.192 1.00 82.00 135 GLU A CA 1
ATOM 1034 C C . GLU A 1 135 ? 3.295 2.426 -1.344 1.00 82.00 135 GLU A C 1
ATOM 1036 O O . GLU A 1 135 ? 4.426 2.795 -1.662 1.00 82.00 135 GLU A O 1
ATOM 1041 N N . ILE A 1 136 ? 2.204 2.960 -1.904 1.00 75.88 136 ILE A N 1
ATOM 1042 C CA . ILE A 1 136 ? 2.262 4.035 -2.912 1.00 75.88 136 ILE A CA 1
ATOM 1043 C C . ILE A 1 136 ? 2.922 5.300 -2.330 1.00 75.88 136 ILE A C 1
ATOM 1045 O O . ILE A 1 136 ? 3.749 5.941 -2.985 1.00 75.88 136 ILE A O 1
ATOM 1049 N N . HIS A 1 137 ? 2.613 5.651 -1.079 1.00 72.12 137 HIS A N 1
ATOM 1050 C CA . HIS A 1 137 ? 3.154 6.851 -0.433 1.00 72.12 137 HIS A CA 1
ATOM 1051 C C . HIS A 1 137 ? 4.614 6.689 0.027 1.00 72.12 137 HIS A C 1
ATOM 1053 O O . HIS A 1 137 ? 5.370 7.661 -0.027 1.00 72.12 137 HIS A O 1
ATOM 1059 N N . LYS A 1 138 ? 5.054 5.480 0.410 1.00 68.44 138 LYS A N 1
ATOM 1060 C CA . LYS A 1 138 ? 6.461 5.194 0.767 1.00 68.44 138 LYS A CA 1
ATOM 1061 C C . LYS A 1 138 ? 7.434 5.488 -0.373 1.00 68.44 138 LYS A C 1
ATOM 1063 O O . LYS A 1 138 ? 8.523 6.000 -0.125 1.00 68.44 138 LYS A O 1
ATOM 1068 N N . VAL A 1 139 ? 7.030 5.221 -1.616 1.00 55.62 139 VAL A N 1
ATOM 1069 C CA . VAL A 1 139 ? 7.830 5.527 -2.817 1.00 55.62 139 VAL A CA 1
ATOM 1070 C C . VAL A 1 139 ? 8.033 7.042 -2.992 1.00 55.62 139 VAL A C 1
ATOM 1072 O O . VAL A 1 139 ? 9.023 7.471 -3.578 1.00 55.62 139 VAL A O 1
ATOM 1075 N N . SER A 1 140 ? 7.147 7.861 -2.417 1.00 52.28 140 SER A N 1
ATOM 1076 C CA . SER A 1 140 ? 7.151 9.323 -2.558 1.00 52.28 140 SER A CA 1
ATOM 1077 C C . SER A 1 140 ? 7.951 10.067 -1.473 1.00 52.28 140 SER A C 1
ATOM 1079 O O . SER A 1 140 ? 8.078 11.287 -1.551 1.00 52.28 140 SER A O 1
ATOM 1081 N N . GLY A 1 141 ? 8.501 9.371 -0.465 1.00 49.03 141 GLY A N 1
ATOM 1082 C CA . GLY A 1 141 ? 9.357 9.971 0.575 1.00 49.03 141 GLY A CA 1
ATOM 1083 C C . GLY A 1 141 ? 8.643 10.871 1.598 1.00 49.03 141 GLY A C 1
ATOM 1084 O O . GLY A 1 141 ? 9.301 11.666 2.267 1.00 49.03 141 GLY A O 1
ATOM 1085 N N . ILE A 1 142 ? 7.316 10.769 1.719 1.00 55.38 142 ILE A N 1
ATOM 1086 C CA . ILE A 1 142 ? 6.496 11.577 2.638 1.00 55.38 142 ILE A CA 1
ATOM 1087 C C . ILE A 1 142 ? 6.519 10.960 4.052 1.00 55.38 142 ILE A C 1
ATOM 1089 O O . ILE A 1 142 ? 6.321 9.754 4.212 1.00 55.38 142 ILE A O 1
ATOM 1093 N N . GLU A 1 143 ? 6.735 11.780 5.088 1.00 57.06 143 GLU A N 1
ATOM 1094 C CA . GLU A 1 143 ? 6.573 11.375 6.493 1.00 57.06 143 GLU A CA 1
ATOM 1095 C C . GLU A 1 143 ? 5.115 10.979 6.782 1.00 57.06 143 GLU A C 1
ATOM 1097 O O . GLU A 1 143 ? 4.180 11.683 6.409 1.00 57.06 143 GLU A O 1
ATOM 1102 N N . GLY A 1 144 ? 4.911 9.849 7.466 1.00 65.19 144 GLY A N 1
ATOM 1103 C CA . GLY A 1 144 ? 3.569 9.349 7.788 1.00 65.19 144 GLY A CA 1
ATOM 1104 C C . GLY A 1 144 ? 3.245 7.960 7.244 1.00 65.19 144 GLY A C 1
ATOM 1105 O O . GLY A 1 144 ? 2.072 7.643 7.083 1.00 65.19 144 GLY A O 1
ATOM 1106 N N . ALA A 1 145 ? 4.245 7.114 6.983 1.00 80.88 145 ALA A N 1
ATOM 1107 C CA . ALA A 1 145 ? 4.011 5.695 6.731 1.00 80.88 145 ALA A CA 1
ATOM 1108 C C . ALA A 1 145 ? 3.453 4.986 7.980 1.00 80.88 145 ALA A C 1
ATOM 1110 O O . ALA A 1 145 ? 3.710 5.395 9.118 1.00 80.88 145 ALA A O 1
ATOM 1111 N N . ILE A 1 146 ? 2.707 3.906 7.770 1.00 88.31 146 ILE A N 1
ATOM 1112 C CA . ILE A 1 146 ? 2.262 2.980 8.813 1.00 88.31 146 ILE A CA 1
ATOM 1113 C C . ILE A 1 146 ? 3.458 2.106 9.197 1.00 88.31 146 ILE A C 1
ATOM 1115 O O . ILE A 1 146 ? 4.022 1.407 8.350 1.00 88.31 146 ILE A O 1
ATOM 1119 N N . ASP A 1 147 ? 3.869 2.181 10.462 1.00 89.50 147 ASP A N 1
ATOM 1120 C CA . ASP A 1 147 ? 4.913 1.316 11.018 1.00 89.50 147 ASP A CA 1
ATOM 1121 C C . ASP A 1 147 ? 4.366 -0.071 11.391 1.00 89.50 147 ASP A C 1
ATOM 1123 O O . ASP A 1 147 ? 3.156 -0.300 11.409 1.00 89.50 147 ASP A O 1
ATOM 1127 N N . SER A 1 148 ? 5.271 -1.009 11.688 1.00 90.06 148 SER A N 1
ATOM 1128 C CA . SER A 1 148 ? 4.896 -2.385 12.029 1.00 90.06 148 SER A CA 1
ATOM 1129 C C . SER A 1 148 ? 3.961 -2.463 13.233 1.00 90.06 148 SER A C 1
ATOM 1131 O O . SER A 1 148 ? 2.988 -3.201 13.170 1.00 90.06 148 SER A O 1
ATOM 1133 N N . ALA A 1 149 ? 4.204 -1.682 14.289 1.00 92.44 149 ALA A N 1
ATOM 1134 C CA . ALA A 1 149 ? 3.405 -1.748 15.511 1.00 92.44 149 ALA A CA 1
ATOM 1135 C C . ALA A 1 149 ? 1.959 -1.283 15.274 1.00 92.44 149 ALA A C 1
ATOM 1137 O O . ALA A 1 149 ? 1.012 -1.919 15.737 1.00 92.44 149 ALA A O 1
ATOM 1138 N N . ARG A 1 150 ? 1.771 -0.202 14.508 1.00 94.12 150 ARG A N 1
ATOM 1139 C CA . ARG A 1 150 ? 0.438 0.264 14.103 1.00 94.12 150 ARG A CA 1
ATOM 1140 C C . ARG A 1 150 ? -0.247 -0.720 13.172 1.00 94.12 150 ARG A C 1
ATOM 1142 O O . ARG A 1 150 ? -1.445 -0.941 13.316 1.00 94.12 150 ARG A O 1
ATOM 1149 N N . LEU A 1 151 ? 0.491 -1.317 12.239 1.00 94.31 151 LEU A N 1
ATOM 1150 C CA . LEU A 1 151 ? -0.076 -2.323 11.352 1.00 94.31 151 LEU A CA 1
ATOM 1151 C C . LEU A 1 151 ? -0.547 -3.558 12.136 1.00 94.31 151 LEU A C 1
ATOM 1153 O O . LEU A 1 151 ? -1.653 -4.036 11.901 1.00 94.31 151 LEU A O 1
ATOM 1157 N N . ASP A 1 152 ? 0.229 -4.009 13.122 1.00 96.56 152 ASP A N 1
ATOM 1158 C CA . ASP A 1 152 ? -0.161 -5.108 14.007 1.00 96.56 152 ASP A CA 1
ATOM 1159 C C . ASP A 1 152 ? -1.426 -4.779 14.801 1.00 96.56 152 ASP A C 1
ATOM 1161 O O . ASP A 1 152 ? -2.336 -5.608 14.872 1.00 96.56 152 ASP A O 1
ATOM 1165 N N . ALA A 1 153 ? -1.529 -3.557 15.332 1.00 97.12 153 ALA A N 1
ATOM 1166 C CA . ALA A 1 153 ? -2.714 -3.092 16.049 1.00 97.12 153 ALA A CA 1
ATOM 1167 C C . ALA A 1 153 ? -3.962 -3.025 15.151 1.00 97.12 153 ALA A C 1
ATOM 1169 O O . ALA A 1 153 ? -5.041 -3.436 15.577 1.00 97.12 153 ALA A O 1
ATOM 1170 N N . LEU A 1 154 ? -3.822 -2.558 13.906 1.00 97.06 154 LEU A N 1
ATOM 1171 C CA . LEU A 1 154 ? -4.915 -2.532 12.930 1.00 97.06 154 LEU A CA 1
ATOM 1172 C C . LEU A 1 154 ? -5.397 -3.944 12.583 1.00 97.06 154 LEU A C 1
ATOM 1174 O O . LEU A 1 154 ? -6.600 -4.188 12.589 1.00 97.06 154 LEU A O 1
ATOM 1178 N N . VAL A 1 155 ? -4.475 -4.879 12.330 1.00 97.12 155 VAL A N 1
ATOM 1179 C CA . VAL A 1 155 ? -4.812 -6.291 12.076 1.00 97.12 155 VAL A CA 1
ATOM 1180 C C . VAL A 1 155 ? -5.517 -6.898 13.291 1.00 97.12 155 VAL A C 1
ATOM 1182 O O . VAL A 1 155 ? -6.550 -7.550 13.147 1.00 97.12 155 VAL A O 1
ATOM 1185 N N . SER A 1 156 ? -5.019 -6.623 14.498 1.00 97.00 156 SER A N 1
ATOM 1186 C CA . SER A 1 156 ? -5.639 -7.078 15.745 1.00 97.00 156 SER A CA 1
ATOM 1187 C C . SER A 1 156 ? -7.066 -6.557 15.911 1.00 97.00 156 SER A C 1
ATOM 1189 O O . SER A 1 156 ? -7.977 -7.328 16.218 1.00 97.00 156 SER A O 1
ATOM 1191 N N . ALA A 1 157 ? -7.280 -5.264 15.661 1.00 96.81 157 ALA A N 1
ATOM 1192 C CA . ALA A 1 157 ? -8.596 -4.642 15.719 1.00 96.81 157 ALA A CA 1
ATOM 1193 C C . ALA A 1 157 ? -9.550 -5.218 14.662 1.00 96.81 157 ALA A C 1
ATOM 1195 O O . ALA A 1 157 ? -10.678 -5.575 14.991 1.00 96.81 157 ALA A O 1
ATOM 1196 N N . ALA A 1 158 ? -9.089 -5.373 13.422 1.00 96.31 158 ALA A N 1
ATOM 1197 C CA . ALA A 1 158 ? -9.882 -5.928 12.331 1.00 96.31 158 ALA A CA 1
ATOM 1198 C C . ALA A 1 158 ? -10.378 -7.354 12.615 1.00 96.31 158 ALA A C 1
ATOM 1200 O O . ALA A 1 158 ? -11.488 -7.699 12.223 1.00 96.31 158 ALA A O 1
ATOM 1201 N N . VAL A 1 159 ? -9.587 -8.174 13.316 1.00 95.50 159 VAL A N 1
ATOM 1202 C CA . VAL A 1 159 ? -10.001 -9.533 13.699 1.00 95.50 159 VAL A CA 1
ATOM 1203 C C . VAL A 1 159 ? -10.898 -9.532 14.937 1.00 95.50 159 VAL A C 1
ATOM 1205 O O . VAL A 1 159 ? -11.911 -10.223 14.975 1.00 95.50 159 VAL A O 1
ATOM 1208 N N . ARG A 1 160 ? -10.531 -8.782 15.982 1.00 94.94 160 ARG A N 1
ATOM 1209 C CA . ARG A 1 160 ? -11.207 -8.867 17.289 1.00 94.94 160 ARG A CA 1
ATOM 1210 C C . ARG A 1 160 ? -12.531 -8.110 17.348 1.00 94.94 160 ARG A C 1
ATOM 1212 O O . ARG A 1 160 ? -13.388 -8.468 18.150 1.00 94.94 160 ARG A O 1
ATOM 1219 N N . GLN A 1 161 ? -12.675 -7.065 16.541 1.00 94.94 161 GLN A N 1
ATOM 1220 C CA . GLN A 1 161 ? -13.813 -6.143 16.547 1.00 94.94 161 GLN A CA 1
ATOM 1221 C C . GLN A 1 161 ? -14.130 -5.678 15.112 1.00 94.94 161 GLN A C 1
ATOM 1223 O O . GLN A 1 161 ? -14.025 -4.492 14.797 1.00 94.94 161 GLN A O 1
ATOM 1228 N N . PRO A 1 162 ? -14.464 -6.607 14.193 1.00 94.06 162 PRO A N 1
ATOM 1229 C CA . PRO A 1 162 ? -14.532 -6.321 12.758 1.00 94.06 162 PRO A CA 1
ATOM 1230 C C . PRO A 1 162 ? -15.568 -5.249 12.405 1.00 94.06 162 PRO A C 1
ATOM 1232 O O . PRO A 1 162 ? -15.324 -4.433 11.522 1.00 94.06 162 PRO A O 1
ATOM 1235 N N . ARG A 1 163 ? -16.709 -5.213 13.107 1.00 93.44 163 ARG A N 1
ATOM 1236 C CA . ARG A 1 163 ? -17.782 -4.241 12.839 1.00 93.44 163 ARG A CA 1
ATOM 1237 C C . ARG A 1 163 ? -17.397 -2.840 13.296 1.00 93.44 163 ARG A C 1
ATOM 1239 O O . ARG A 1 163 ? -17.620 -1.870 12.582 1.00 93.44 163 ARG A O 1
ATOM 1246 N N . GLU A 1 164 ? -16.819 -2.741 14.487 1.00 95.69 164 GLU A N 1
ATOM 1247 C CA . GLU A 1 164 ? -16.338 -1.492 15.059 1.00 95.69 164 GLU A CA 1
ATOM 1248 C C . GLU A 1 164 ? -15.178 -0.943 14.230 1.00 95.69 164 GLU A C 1
ATOM 1250 O O . GLU A 1 164 ? -15.161 0.241 13.896 1.00 95.69 164 GLU A O 1
ATOM 1255 N N . PHE A 1 165 ? -14.228 -1.813 13.870 1.00 96.56 165 PHE A N 1
ATOM 1256 C CA . PHE A 1 165 ? -13.104 -1.476 13.005 1.00 96.56 165 PHE A CA 1
ATOM 1257 C C . PHE A 1 165 ? -13.584 -0.921 11.668 1.00 96.56 165 PHE A C 1
ATOM 1259 O O . PHE A 1 165 ? -13.099 0.124 11.240 1.00 96.56 165 PHE A O 1
ATOM 1266 N N . ASP A 1 166 ? -14.549 -1.591 11.039 1.00 93.19 166 ASP A N 1
ATOM 1267 C CA . ASP A 1 166 ? -15.078 -1.167 9.753 1.00 93.19 166 ASP A CA 1
ATOM 1268 C C . ASP A 1 166 ? -15.742 0.212 9.817 1.00 93.19 166 ASP A C 1
ATOM 1270 O O . ASP A 1 166 ? -15.420 1.102 9.031 1.00 93.19 166 ASP A O 1
ATOM 1274 N N . GLU A 1 167 ? -16.605 0.440 10.807 1.00 93.94 167 GLU A N 1
ATOM 1275 C CA . GLU A 1 167 ? -17.255 1.740 10.982 1.00 93.94 167 GLU A CA 1
ATOM 1276 C C . GLU A 1 167 ? -16.252 2.849 11.323 1.00 93.94 167 GLU A C 1
ATOM 1278 O O . GLU A 1 167 ? -16.383 3.972 10.831 1.00 93.94 167 GLU A O 1
ATOM 1283 N N . ALA A 1 168 ? -15.220 2.546 12.117 1.00 95.38 168 ALA A N 1
ATOM 1284 C CA . ALA A 1 168 ? -14.171 3.505 12.451 1.00 95.38 168 ALA A CA 1
ATOM 1285 C C . ALA A 1 168 ? -13.332 3.853 11.216 1.00 95.38 168 ALA A C 1
ATOM 1287 O O . ALA A 1 168 ? -13.105 5.029 10.928 1.00 95.38 168 ALA A O 1
ATOM 1288 N N . ALA A 1 169 ? -12.919 2.845 10.447 1.00 93.81 169 ALA A N 1
ATOM 1289 C CA . ALA A 1 169 ? -12.184 3.036 9.207 1.00 93.81 169 ALA A CA 1
ATOM 1290 C C . ALA A 1 169 ? -13.004 3.808 8.180 1.00 93.81 169 ALA A C 1
ATOM 1292 O O . ALA A 1 169 ? -12.515 4.789 7.625 1.00 93.81 169 ALA A O 1
ATOM 1293 N N . ARG A 1 170 ? -14.272 3.442 7.982 1.00 90.62 170 ARG A N 1
ATOM 1294 C CA . ARG A 1 170 ? -15.186 4.167 7.102 1.00 90.62 170 ARG A CA 1
ATOM 1295 C C . ARG A 1 170 ? -15.347 5.615 7.543 1.00 90.62 170 ARG A C 1
ATOM 1297 O O . ARG A 1 170 ? -15.290 6.506 6.700 1.00 90.62 170 ARG A O 1
ATOM 1304 N N . ALA A 1 171 ? -15.529 5.864 8.839 1.00 90.19 171 ALA A N 1
ATOM 1305 C CA . ALA A 1 171 ? -15.688 7.218 9.344 1.00 90.19 171 ALA A CA 1
ATOM 1306 C C . ALA A 1 171 ? -14.429 8.067 9.102 1.00 90.19 171 ALA A C 1
ATOM 1308 O O . ALA A 1 171 ? -14.520 9.195 8.626 1.00 90.19 171 ALA A O 1
ATOM 1309 N N . ILE A 1 172 ? -13.245 7.520 9.367 1.00 92.69 172 ILE A N 1
ATOM 1310 C CA . ILE A 1 172 ? -11.992 8.251 9.178 1.00 92.69 172 ILE A CA 1
ATOM 1311 C C . ILE A 1 172 ? -11.655 8.433 7.696 1.00 92.69 172 ILE A C 1
ATOM 1313 O O . ILE A 1 172 ? -11.384 9.553 7.275 1.00 92.69 172 ILE A O 1
ATOM 1317 N N . LEU A 1 173 ? -11.691 7.370 6.894 1.00 86.25 173 LEU A N 1
ATOM 1318 C CA . LEU A 1 173 ? -11.262 7.411 5.494 1.00 86.25 173 LEU A CA 1
ATOM 1319 C C . LEU A 1 173 ? -12.227 8.201 4.600 1.00 86.25 173 LEU A C 1
ATOM 1321 O O . LEU A 1 173 ? -11.786 8.797 3.624 1.00 86.25 173 LEU A O 1
ATOM 1325 N N . LEU A 1 174 ? -13.525 8.235 4.926 1.00 77.94 174 LEU A N 1
ATOM 1326 C CA . LEU A 1 174 ? -14.515 8.983 4.145 1.00 77.94 174 LEU A CA 1
ATOM 1327 C C . LEU A 1 174 ? -14.670 10.440 4.600 1.00 77.94 174 LEU A C 1
ATOM 1329 O O . LEU A 1 174 ? -14.976 11.297 3.771 1.00 77.94 174 LEU A O 1
ATOM 1333 N N . TYR A 1 175 ? -14.521 10.725 5.900 1.00 65.38 175 TYR A N 1
ATOM 1334 C CA . TYR A 1 175 ? -14.872 12.039 6.457 1.00 65.38 175 TYR A CA 1
ATOM 1335 C C . TYR A 1 175 ? -13.679 12.881 6.910 1.00 65.38 175 TYR A C 1
ATOM 1337 O O . TYR A 1 175 ? -13.813 14.105 6.988 1.00 65.38 175 TYR A O 1
ATOM 1345 N N . ALA A 1 176 ? -12.511 12.290 7.178 1.00 63.16 176 ALA A N 1
ATOM 1346 C CA . ALA A 1 176 ? -11.294 13.084 7.295 1.00 63.16 176 ALA A CA 1
ATOM 1347 C C . ALA A 1 176 ? -10.843 13.498 5.884 1.00 63.16 176 ALA A C 1
ATOM 1349 O O . ALA A 1 176 ? -11.002 12.739 4.935 1.00 63.16 176 ALA A O 1
ATOM 1350 N N . ALA A 1 177 ? -10.302 14.709 5.731 1.00 68.44 177 ALA A N 1
ATOM 1351 C CA . ALA A 1 177 ? -9.925 15.299 4.444 1.00 68.44 177 ALA A CA 1
ATOM 1352 C C . ALA A 1 177 ? -8.752 14.560 3.759 1.00 68.44 177 ALA A C 1
ATOM 1354 O O . ALA A 1 177 ? -7.642 15.084 3.719 1.00 68.44 177 ALA A O 1
ATOM 1355 N N . ASN A 1 178 ? -8.997 13.347 3.251 1.00 69.94 178 ASN A N 1
ATOM 1356 C CA . ASN A 1 178 ? -8.018 12.423 2.669 1.00 69.94 178 ASN A CA 1
ATOM 1357 C C . ASN A 1 178 ? -6.721 12.347 3.495 1.00 69.94 178 ASN A C 1
ATOM 1359 O O . ASN A 1 178 ? -5.669 12.817 3.050 1.00 69.94 178 ASN A O 1
ATOM 1363 N N . PRO A 1 179 ? -6.787 11.824 4.733 1.00 79.00 179 PRO A N 1
ATOM 1364 C CA . PRO A 1 179 ? -5.614 11.738 5.587 1.00 79.00 179 PRO A CA 1
ATOM 1365 C C . PRO A 1 179 ? -4.544 10.842 4.961 1.00 79.00 179 PRO A C 1
ATOM 1367 O O . PRO A 1 179 ? -4.851 9.826 4.343 1.00 79.00 179 PRO A O 1
ATOM 1370 N N . LEU A 1 180 ? -3.273 11.181 5.191 1.00 83.81 180 LEU A N 1
ATOM 1371 C CA . LEU A 1 180 ? -2.169 10.280 4.862 1.00 83.81 180 LEU A CA 1
ATOM 1372 C C . LEU A 1 180 ? -2.340 8.932 5.600 1.00 83.81 180 LEU A C 1
ATOM 1374 O O . LEU A 1 180 ? -2.884 8.923 6.712 1.00 83.81 180 LEU A O 1
ATOM 1378 N N . PRO A 1 181 ? -1.821 7.812 5.059 1.00 87.50 181 PRO A N 1
ATOM 1379 C CA . PRO A 1 181 ? -2.080 6.471 5.596 1.00 87.50 181 PRO A CA 1
ATOM 1380 C C . PRO A 1 181 ? -1.719 6.293 7.077 1.00 87.50 181 PRO A C 1
ATOM 1382 O O . PRO A 1 181 ? -2.479 5.703 7.841 1.00 87.50 181 PRO A O 1
ATOM 1385 N N . GLY A 1 182 ? -0.584 6.832 7.527 1.00 88.75 182 GLY A N 1
ATOM 1386 C CA . GLY A 1 182 ? -0.170 6.770 8.929 1.00 88.75 182 GLY A CA 1
ATOM 1387 C C . GLY A 1 182 ? -1.095 7.539 9.874 1.00 88.75 182 GLY A C 1
ATOM 1388 O O . GLY A 1 182 ? -1.565 6.940 10.841 1.00 88.75 182 GLY A O 1
ATOM 1389 N N . PRO A 1 183 ? -1.369 8.834 9.632 1.00 89.00 183 PRO A N 1
ATOM 1390 C CA . PRO A 1 183 ? -2.387 9.577 10.371 1.00 89.00 183 PRO A CA 1
ATOM 1391 C C . PRO A 1 183 ? -3.767 8.913 10.350 1.00 89.00 183 PRO A C 1
ATOM 1393 O O . PRO A 1 183 ? -4.419 8.867 11.391 1.00 89.00 183 PRO A O 1
ATOM 1396 N N . ALA A 1 184 ? -4.193 8.366 9.207 1.00 91.56 184 ALA A N 1
ATOM 1397 C CA . ALA A 1 184 ? -5.443 7.621 9.091 1.00 91.56 184 ALA A CA 1
ATOM 1398 C C . ALA A 1 184 ? -5.452 6.405 10.027 1.00 91.56 184 ALA A C 1
ATOM 1400 O O . ALA A 1 184 ? -6.350 6.279 10.855 1.00 91.56 184 ALA A O 1
ATOM 1401 N N . ALA A 1 185 ? -4.408 5.571 9.970 1.00 93.19 185 ALA A N 1
ATOM 1402 C CA . ALA A 1 185 ? -4.230 4.421 10.853 1.00 93.19 185 ALA A CA 1
ATOM 1403 C C . ALA A 1 185 ? -4.316 4.811 12.333 1.00 93.19 185 ALA A C 1
ATOM 1405 O O . ALA A 1 185 ? -5.011 4.156 13.108 1.00 93.19 185 ALA A O 1
ATOM 1406 N N . THR A 1 186 ? -3.647 5.898 12.727 1.00 93.50 186 THR A N 1
ATOM 1407 C CA . THR A 1 186 ? -3.687 6.372 14.112 1.00 93.50 186 THR A CA 1
ATOM 1408 C C . THR A 1 186 ? -5.090 6.819 14.513 1.00 93.50 186 THR A C 1
ATOM 1410 O O . THR A 1 186 ? -5.572 6.402 15.558 1.00 93.50 186 THR A O 1
ATOM 1413 N N . MET A 1 187 ? -5.775 7.605 13.679 1.00 94.12 187 MET A N 1
ATOM 1414 C CA . MET A 1 187 ? -7.133 8.064 13.984 1.00 94.12 187 MET A CA 1
ATOM 1415 C C . MET A 1 187 ? -8.140 6.913 14.069 1.00 94.12 187 MET A C 1
ATOM 1417 O O . MET A 1 187 ? -9.051 6.974 14.890 1.00 94.12 187 MET A O 1
ATOM 1421 N N . ILE A 1 188 ? -7.986 5.862 13.258 1.00 96.00 188 ILE A N 1
ATOM 1422 C CA . ILE A 1 188 ? -8.832 4.661 13.336 1.00 96.00 188 ILE A CA 1
ATOM 1423 C C . ILE A 1 188 ? -8.654 3.986 14.698 1.00 96.00 188 ILE A C 1
ATOM 1425 O O . ILE A 1 188 ? -9.637 3.728 15.388 1.00 96.00 188 ILE A O 1
ATOM 1429 N N . LEU A 1 189 ? -7.406 3.743 15.109 1.00 96.88 189 LEU A N 1
ATOM 1430 C CA . LEU A 1 189 ? -7.104 3.109 16.395 1.00 96.88 189 LEU A CA 1
ATOM 1431 C C . LEU A 1 189 ? -7.574 3.964 17.582 1.00 96.88 189 LEU A C 1
ATOM 1433 O O . LEU A 1 189 ? -8.222 3.437 18.481 1.00 96.88 189 LEU A O 1
ATOM 1437 N N . GLU A 1 190 ? -7.333 5.277 17.547 1.00 95.94 190 GLU A N 1
ATOM 1438 C CA . GLU A 1 190 ? -7.813 6.227 18.564 1.00 95.94 190 GLU A CA 1
ATOM 1439 C C . GLU A 1 190 ? -9.343 6.261 18.641 1.00 95.94 190 GLU A C 1
ATOM 1441 O O . GLU A 1 190 ? -9.912 6.315 19.729 1.00 95.94 190 GLU A O 1
ATOM 1446 N N . THR A 1 191 ? -10.025 6.203 17.494 1.00 96.56 191 THR A N 1
ATOM 1447 C CA . THR A 1 191 ? -11.493 6.152 17.445 1.00 96.56 191 THR A CA 1
ATOM 1448 C C . THR A 1 191 ? -12.008 4.897 18.137 1.00 96.56 191 THR A C 1
ATOM 1450 O O . THR A 1 191 ? -12.959 4.968 18.914 1.00 96.56 191 THR A O 1
ATOM 1453 N N . LEU A 1 192 ? -11.374 3.751 17.890 1.00 97.31 192 LEU A N 1
ATOM 1454 C CA . LEU A 1 192 ? -11.748 2.492 18.526 1.00 97.31 192 LEU A CA 1
ATOM 1455 C C . LEU A 1 192 ? -11.494 2.531 20.031 1.00 97.31 192 LEU A C 1
ATOM 1457 O O . LEU A 1 192 ? -12.375 2.156 20.801 1.00 97.31 192 LEU A O 1
ATOM 1461 N N . GLU A 1 193 ? -10.330 3.007 20.462 1.00 95.94 193 GLU A N 1
ATOM 1462 C CA . GLU A 1 193 ? -9.996 3.144 21.881 1.00 95.94 193 GLU A CA 1
ATOM 1463 C C . GLU A 1 193 ? -10.999 4.056 22.600 1.00 95.94 193 GLU A C 1
ATOM 1465 O O . GLU A 1 193 ? -11.646 3.636 23.563 1.00 95.94 193 GLU A O 1
ATOM 1470 N N . LEU A 1 194 ? -11.234 5.257 22.064 1.00 94.38 194 LEU A N 1
ATOM 1471 C CA . LEU A 1 194 ? -12.163 6.224 22.643 1.00 94.38 194 LEU A CA 1
ATOM 1472 C C . LEU A 1 194 ? -13.612 5.714 22.644 1.00 94.38 194 LEU A C 1
ATOM 1474 O O . LEU A 1 194 ? -14.362 5.988 23.585 1.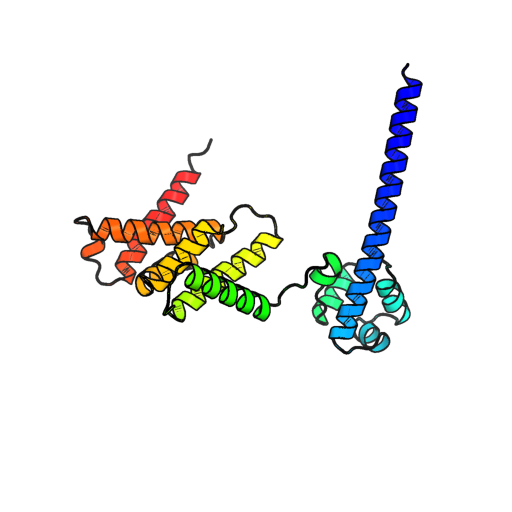00 94.38 194 LEU A O 1
ATOM 1478 N N . TYR A 1 195 ? -14.017 4.944 21.631 1.00 95.81 195 TYR A N 1
ATOM 1479 C CA . TYR A 1 195 ? -15.326 4.292 21.602 1.00 95.81 195 TYR A CA 1
ATOM 1480 C C . TYR A 1 195 ? -15.491 3.321 22.779 1.00 95.81 195 TYR A C 1
ATOM 1482 O O . TYR A 1 195 ? -16.480 3.413 23.511 1.00 95.81 195 TYR A O 1
ATOM 1490 N N . HIS A 1 196 ? -14.503 2.458 23.033 1.00 93.75 196 HIS A N 1
ATOM 1491 C CA . HIS A 1 196 ? -14.533 1.517 24.158 1.00 93.75 196 HIS A CA 1
ATOM 1492 C C . HIS A 1 196 ? -14.473 2.226 25.513 1.00 93.75 196 HIS A C 1
ATOM 1494 O O . HIS A 1 196 ? -15.201 1.860 26.439 1.00 93.75 196 HIS A O 1
ATOM 1500 N N . GLU A 1 197 ? -13.676 3.288 25.634 1.00 92.75 197 GLU A N 1
ATOM 1501 C CA . GLU A 1 197 ? -13.671 4.122 26.835 1.00 92.75 197 GLU A CA 1
ATOM 1502 C C . GLU A 1 197 ? -15.045 4.750 27.089 1.00 92.75 197 GLU A C 1
ATOM 1504 O O . GLU A 1 197 ? -15.550 4.707 28.215 1.00 92.75 197 GLU A O 1
ATOM 1509 N N . CYS A 1 198 ? -15.693 5.282 26.052 1.00 91.38 198 CYS A N 1
ATOM 1510 C CA . CYS A 1 198 ? -17.035 5.847 26.160 1.00 91.38 198 CYS A CA 1
ATOM 1511 C C . CYS A 1 198 ? -18.073 4.786 26.529 1.00 91.38 198 CYS A C 1
ATOM 1513 O O . CYS A 1 198 ? -18.948 5.065 27.345 1.00 91.38 198 CYS A O 1
ATOM 1515 N N . LEU A 1 199 ? -17.953 3.569 25.994 1.00 88.50 199 LEU A N 1
ATOM 1516 C CA . LEU A 1 199 ? -18.778 2.428 26.385 1.00 88.50 199 LEU A CA 1
ATOM 1517 C C . LEU A 1 199 ? -18.494 1.921 27.797 1.00 88.50 199 LEU A C 1
ATOM 1519 O O . LEU A 1 199 ? -19.320 1.195 28.333 1.00 88.50 199 LEU A O 1
ATOM 1523 N N . SER A 1 200 ? -17.357 2.247 28.409 1.00 87.06 200 SER A N 1
ATOM 1524 C CA . SER A 1 200 ? -17.074 1.900 29.808 1.00 87.06 200 SER A CA 1
ATOM 1525 C C . SER A 1 200 ? -17.655 2.930 30.787 1.00 87.06 200 SER A C 1
ATOM 1527 O O . SER A 1 200 ? -18.078 2.580 31.888 1.00 87.06 200 SER A O 1
ATOM 1529 N N . ARG A 1 201 ? -17.779 4.191 30.359 1.00 87.75 201 ARG A N 1
ATOM 1530 C CA . ARG A 1 201 ? -18.321 5.326 31.131 1.00 87.75 201 ARG A CA 1
ATOM 1531 C C . ARG A 1 201 ? -19.810 5.523 30.846 1.00 87.75 201 ARG A C 1
ATOM 1533 O O . ARG A 1 201 ? -20.303 5.006 29.856 1.00 87.75 201 ARG A O 1
ATOM 1540 N N . ASP A 1 202 ? -20.555 6.266 31.661 1.00 82.94 202 ASP A N 1
ATOM 1541 C CA . ASP A 1 202 ? -21.949 6.634 31.335 1.00 82.94 202 ASP A CA 1
ATOM 1542 C C . ASP A 1 202 ? -21.980 7.784 30.304 1.00 82.94 202 ASP A C 1
ATOM 1544 O O . ASP A 1 202 ? -22.269 8.936 30.616 1.00 82.94 202 ASP A O 1
ATOM 1548 N N . SER A 1 203 ? -21.532 7.490 29.078 1.00 84.56 203 SER A N 1
ATOM 1549 C CA . SER A 1 203 ? -21.398 8.450 27.975 1.00 84.56 203 SER A CA 1
ATOM 1550 C C . SER A 1 203 ? -22.659 8.487 27.098 1.00 84.56 203 SER A C 1
ATOM 1552 O O . SER A 1 203 ? -23.251 7.429 26.862 1.00 84.56 203 SER A O 1
ATOM 1554 N N . PRO A 1 204 ? -23.028 9.647 26.505 1.00 84.75 204 PRO A N 1
ATOM 1555 C CA . PRO A 1 204 ? -24.145 9.757 25.558 1.00 84.75 204 PRO A CA 1
ATOM 1556 C C . PRO A 1 204 ? -24.094 8.757 24.395 1.00 84.75 204 PRO A C 1
ATOM 1558 O O . PRO A 1 204 ? -25.132 8.364 23.869 1.00 84.75 204 PRO A O 1
ATOM 1561 N N . ILE A 1 205 ? -22.893 8.307 24.022 1.00 87.31 205 ILE A N 1
ATOM 1562 C CA . ILE A 1 205 ? -22.657 7.346 22.937 1.00 87.31 205 ILE A CA 1
ATOM 1563 C C . ILE A 1 205 ? -23.337 5.991 23.201 1.00 87.31 205 ILE A C 1
ATOM 1565 O O . ILE A 1 205 ? -23.730 5.319 22.251 1.00 87.31 205 ILE A O 1
ATOM 1569 N N . ARG A 1 206 ? -23.562 5.603 24.467 1.00 83.75 206 ARG A N 1
ATOM 1570 C CA . ARG A 1 206 ? -24.310 4.376 24.813 1.00 83.75 206 ARG A CA 1
ATOM 1571 C C . ARG A 1 206 ? -25.760 4.392 24.337 1.00 83.75 206 ARG A C 1
ATOM 1573 O O . ARG A 1 206 ? -26.353 3.334 24.165 1.00 83.75 206 ARG A O 1
ATOM 1580 N N . TYR A 1 207 ? -26.321 5.585 24.166 1.00 85.94 207 TYR A N 1
ATOM 1581 C CA . TYR A 1 207 ? -27.706 5.797 23.758 1.00 85.94 207 TYR A CA 1
ATOM 1582 C C . TYR A 1 207 ? -27.818 6.139 22.268 1.00 85.94 207 TYR A C 1
ATOM 1584 O O . TYR A 1 207 ? -28.893 6.517 21.801 1.00 85.94 207 TYR A O 1
ATOM 1592 N N . ALA A 1 208 ? -26.717 6.034 21.518 1.00 89.75 208 ALA A N 1
ATOM 1593 C CA . ALA A 1 208 ? -26.740 6.212 20.078 1.00 89.75 208 ALA A CA 1
ATOM 1594 C C . ALA A 1 208 ? -27.640 5.144 19.422 1.00 89.75 208 ALA A C 1
ATOM 1596 O O . ALA A 1 208 ? -27.614 3.981 19.832 1.00 89.75 208 ALA A O 1
ATOM 1597 N N . PRO A 1 209 ? -28.433 5.513 18.400 1.00 89.94 209 PRO A N 1
ATOM 1598 C CA . PRO A 1 209 ? -29.411 4.601 17.812 1.00 89.94 209 PRO A CA 1
ATOM 1599 C C . PRO A 1 209 ? -28.772 3.447 17.034 1.00 89.94 209 PRO A C 1
ATOM 1601 O O . PRO A 1 209 ? -29.383 2.387 16.906 1.00 89.94 209 PRO A O 1
ATOM 1604 N N . THR A 1 210 ? -27.549 3.625 16.530 1.00 94.12 210 THR A N 1
ATOM 1605 C CA . THR A 1 210 ? -26.796 2.579 15.835 1.00 94.12 210 THR A CA 1
ATOM 1606 C C . THR A 1 210 ? -25.313 2.610 16.207 1.00 94.12 210 THR A C 1
ATOM 1608 O O . THR A 1 210 ? -24.796 3.623 16.686 1.00 94.12 210 THR A O 1
ATOM 1611 N N . LEU A 1 211 ? -24.609 1.503 15.937 1.00 93.00 211 LEU A N 1
ATOM 1612 C CA . LEU A 1 211 ? -23.146 1.435 16.034 1.00 93.00 211 LEU A CA 1
ATOM 1613 C C . LEU A 1 211 ? -22.477 2.504 15.160 1.00 93.00 211 LEU A C 1
ATOM 1615 O O . LEU A 1 211 ? -21.543 3.169 15.602 1.00 93.00 211 LEU A O 1
ATOM 1619 N N . HIS A 1 212 ? -23.003 2.691 13.948 1.00 92.44 212 HIS A N 1
ATOM 1620 C CA . HIS A 1 212 ? -22.547 3.716 13.020 1.00 92.44 212 HIS A CA 1
ATOM 1621 C C . HIS A 1 212 ? -22.609 5.111 13.655 1.00 92.44 212 HIS A C 1
ATOM 1623 O O . HIS A 1 212 ? -21.610 5.825 13.665 1.00 92.44 212 HIS A O 1
ATOM 1629 N N . ASP A 1 213 ? -23.748 5.489 14.243 1.00 92.19 213 ASP A N 1
ATOM 1630 C CA . ASP A 1 213 ? -23.923 6.806 14.871 1.00 92.19 213 ASP A CA 1
ATOM 1631 C C . ASP A 1 213 ? -22.986 7.000 16.068 1.00 92.19 213 ASP A C 1
ATOM 1633 O O . ASP A 1 213 ? -22.401 8.073 16.246 1.00 92.19 213 ASP A O 1
ATOM 1637 N N . ALA A 1 214 ? -22.815 5.941 16.864 1.00 93.94 214 ALA A N 1
ATOM 1638 C CA . ALA A 1 214 ? -21.924 5.919 18.012 1.00 93.94 214 ALA A CA 1
ATOM 1639 C C . ALA A 1 214 ? -20.467 6.181 17.601 1.00 93.94 214 ALA A C 1
ATOM 1641 O O . ALA A 1 214 ? -19.836 7.121 18.089 1.00 93.94 214 ALA A O 1
ATOM 1642 N N . ILE A 1 215 ? -19.948 5.379 16.669 1.00 94.81 215 ILE A N 1
ATOM 1643 C CA . ILE A 1 215 ? -18.559 5.456 16.208 1.00 94.81 215 ILE A CA 1
ATOM 1644 C C . ILE A 1 215 ? -18.315 6.731 15.408 1.00 94.81 215 ILE A C 1
ATOM 1646 O O . ILE A 1 215 ? -17.294 7.381 15.611 1.00 94.81 215 ILE A O 1
ATOM 1650 N N . ARG A 1 216 ? -19.262 7.161 14.567 1.00 92.94 216 ARG A N 1
ATOM 1651 C CA . ARG A 1 216 ? -19.153 8.425 13.827 1.00 92.94 216 ARG A CA 1
ATOM 1652 C C . ARG A 1 216 ? -19.017 9.615 14.774 1.00 92.94 216 ARG A C 1
ATOM 1654 O O . ARG A 1 216 ? -18.175 10.478 14.546 1.00 92.94 216 ARG A O 1
ATOM 1661 N N . SER A 1 217 ? -19.791 9.645 15.862 1.00 92.19 217 SER A N 1
ATOM 1662 C CA . SER A 1 217 ? -19.673 10.702 16.872 1.00 92.19 217 SER A CA 1
ATOM 1663 C C . SER A 1 217 ? -18.299 10.721 17.546 1.00 92.19 217 SER A C 1
ATOM 1665 O O . SER A 1 217 ? -17.828 11.799 17.907 1.00 92.19 217 SER A O 1
ATOM 1667 N N . VAL A 1 218 ? -17.675 9.560 17.755 1.00 94.00 218 VAL A N 1
ATOM 1668 C CA . VAL A 1 218 ? -16.328 9.447 18.334 1.00 94.00 218 VAL A CA 1
ATOM 1669 C C . VAL A 1 218 ? -15.267 9.865 17.317 1.00 94.00 218 VAL A C 1
ATOM 1671 O O . VAL A 1 218 ? -14.401 10.679 17.632 1.00 94.00 218 VAL A O 1
ATOM 1674 N N . ALA A 1 219 ? -15.373 9.380 16.081 1.00 93.12 219 ALA A N 1
ATOM 1675 C CA . ALA A 1 219 ? -14.475 9.727 14.986 1.00 93.12 219 ALA A CA 1
ATOM 1676 C C . ALA A 1 219 ? -14.448 11.245 14.740 1.00 93.12 219 ALA A C 1
ATOM 1678 O O . ALA A 1 219 ? -13.376 11.836 14.627 1.00 93.12 219 ALA A O 1
ATOM 1679 N N . ASP A 1 220 ? -15.611 11.907 14.758 1.00 90.94 220 ASP A N 1
ATOM 1680 C CA . ASP A 1 220 ? -15.711 13.366 14.634 1.00 90.94 220 ASP A CA 1
ATOM 1681 C C . ASP A 1 220 ? -14.936 14.096 15.750 1.00 90.94 220 ASP A C 1
ATOM 1683 O O . ASP A 1 220 ? -14.342 15.150 15.507 1.00 90.94 220 ASP A O 1
ATOM 1687 N N . GLN A 1 221 ? -14.911 13.555 16.975 1.00 90.94 221 GLN A N 1
ATOM 1688 C CA . GLN A 1 221 ? -14.127 14.123 18.079 1.00 90.94 221 GLN A CA 1
ATOM 1689 C C . GLN A 1 221 ? -12.620 13.964 17.840 1.00 90.94 221 GLN A C 1
ATOM 1691 O O . GLN A 1 221 ? -11.877 14.932 18.021 1.00 90.94 221 GLN A O 1
ATOM 1696 N N . VAL A 1 222 ? -12.184 12.784 17.385 1.00 92.12 222 VAL A N 1
ATOM 1697 C CA . VAL A 1 222 ? -10.779 12.489 17.045 1.00 92.12 222 VAL A CA 1
ATOM 1698 C C . VAL A 1 222 ? -10.283 13.386 15.908 1.00 92.12 222 VAL A C 1
ATOM 1700 O O . VAL A 1 222 ? -9.199 13.962 15.986 1.00 92.12 222 VAL A O 1
ATOM 1703 N N . VAL A 1 223 ? -11.088 13.577 14.861 1.00 89.62 223 VAL A N 1
ATOM 1704 C CA . VAL A 1 223 ? -10.724 14.455 13.739 1.00 89.62 223 VAL A CA 1
ATOM 1705 C C . VAL A 1 223 ? -10.616 15.911 14.204 1.00 89.62 223 VAL A C 1
ATOM 1707 O O . VAL A 1 223 ? -9.639 16.595 13.889 1.00 89.62 223 VAL A O 1
ATOM 1710 N N . ARG A 1 224 ? -11.581 16.401 14.997 1.00 87.56 224 ARG A N 1
ATOM 1711 C CA . ARG A 1 224 ? -11.572 17.789 15.492 1.00 87.56 224 ARG A CA 1
ATOM 1712 C C . ARG A 1 224 ? -10.385 18.087 16.401 1.00 87.56 224 ARG A C 1
ATOM 1714 O O . ARG A 1 224 ? -9.823 19.172 16.273 1.00 87.56 224 ARG A O 1
ATOM 1721 N N . SER A 1 225 ? -10.002 17.163 17.285 1.00 86.19 225 SER A N 1
ATOM 1722 C CA . SER A 1 225 ? -8.877 17.364 18.213 1.00 86.19 225 SER A CA 1
ATOM 1723 C C . SER A 1 225 ? -7.541 17.549 17.482 1.00 86.19 225 SER A C 1
ATOM 1725 O O . SER A 1 225 ? -6.688 18.320 17.923 1.00 86.19 225 SER A O 1
ATOM 1727 N N . ARG A 1 226 ? -7.377 16.912 16.318 1.00 78.69 226 ARG A N 1
ATOM 1728 C CA . ARG A 1 226 ? -6.186 17.049 15.467 1.00 78.69 226 ARG A CA 1
ATOM 1729 C C . ARG A 1 226 ? -6.175 18.346 14.661 1.00 78.69 226 ARG A C 1
ATOM 1731 O O . ARG A 1 226 ? -5.116 18.947 14.494 1.00 78.69 226 ARG A O 1
ATOM 1738 N N . VAL A 1 227 ? -7.339 18.825 14.218 1.00 70.62 227 VAL A N 1
ATOM 1739 C CA . VAL A 1 227 ? -7.454 20.137 13.558 1.00 70.62 227 VAL A CA 1
ATOM 1740 C C . VAL A 1 227 ? -7.131 21.268 14.537 1.00 70.62 227 VAL A C 1
ATOM 1742 O O . VAL A 1 227 ? -6.384 22.176 14.185 1.00 70.62 227 VAL A O 1
ATOM 1745 N N . SER A 1 228 ? -7.627 21.211 15.777 1.00 61.62 228 SER A N 1
ATOM 1746 C CA . SER A 1 228 ? -7.328 22.223 16.799 1.00 61.62 228 SER A CA 1
ATOM 1747 C C . SER A 1 228 ? -5.899 22.134 17.352 1.00 61.62 228 SER A C 1
ATOM 1749 O O . SER A 1 228 ? -5.330 23.165 17.709 1.00 61.62 228 SER A O 1
ATOM 1751 N N . GLY A 1 229 ? -5.282 20.947 17.361 1.00 55.09 229 GLY A N 1
ATOM 1752 C CA . GLY A 1 229 ? -3.864 20.764 17.700 1.00 55.09 229 GLY A CA 1
ATOM 1753 C C . GLY A 1 229 ? -2.890 21.425 16.712 1.00 55.09 229 GLY A C 1
ATOM 1754 O O . GLY A 1 229 ? -1.871 21.965 17.138 1.00 55.09 229 GLY A O 1
ATOM 1755 N N . ASN A 1 230 ? -3.226 21.471 15.417 1.00 49.66 230 ASN A N 1
ATOM 1756 C CA . ASN A 1 230 ? -2.406 22.119 14.381 1.00 49.66 230 ASN A CA 1
ATOM 1757 C C . ASN A 1 230 ? -2.466 23.660 14.394 1.00 49.66 230 ASN A C 1
ATOM 1759 O O . ASN A 1 230 ? -1.620 24.299 13.778 1.00 49.66 230 ASN A O 1
ATOM 1763 N N . VAL A 1 231 ? -3.429 24.273 15.092 1.00 45.62 231 VAL A N 1
ATOM 1764 C CA . VAL A 1 231 ? -3.540 25.746 15.210 1.00 45.62 231 VAL A CA 1
ATOM 1765 C C . VAL A 1 231 ? -2.635 26.304 16.327 1.00 45.62 231 VAL A C 1
ATOM 1767 O O . VAL A 1 231 ? -2.407 27.507 16.387 1.00 45.62 231 VAL A O 1
ATOM 1770 N N . ASN A 1 232 ? -2.075 25.442 17.186 1.00 34.66 232 ASN A N 1
ATOM 1771 C CA . ASN A 1 232 ? -1.281 25.824 18.363 1.00 34.66 232 ASN A CA 1
ATOM 1772 C C . ASN A 1 232 ? 0.216 25.455 18.282 1.00 34.66 232 ASN A C 1
ATOM 1774 O O . ASN A 1 232 ? 0.891 25.443 19.312 1.00 34.66 232 ASN A O 1
ATOM 1778 N N . GLN A 1 233 ? 0.758 25.167 17.095 1.00 27.08 233 GLN A N 1
ATOM 1779 C CA . GLN A 1 233 ? 2.214 25.083 16.916 1.00 27.08 233 GLN A CA 1
ATOM 1780 C C . GLN A 1 233 ? 2.762 26.461 16.488 1.00 27.08 233 GLN A C 1
ATOM 1782 O O . GLN A 1 233 ? 2.292 26.978 15.474 1.00 27.08 233 GLN A O 1
ATOM 1787 N N . PRO A 1 234 ? 3.668 27.085 17.272 1.00 34.94 234 PRO A N 1
ATOM 1788 C CA . PRO A 1 234 ? 4.277 28.375 16.939 1.0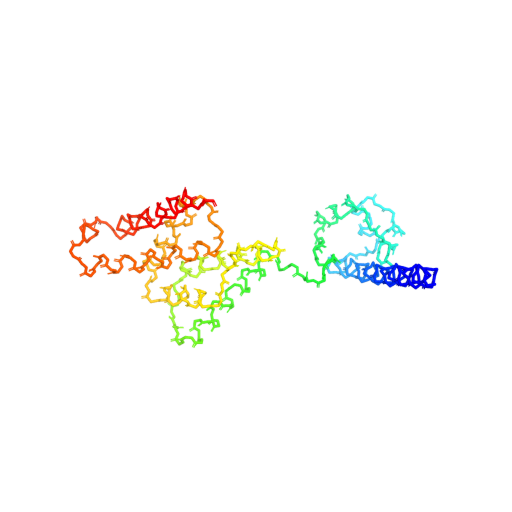0 34.94 234 PRO A CA 1
ATOM 1789 C C . PRO A 1 234 ? 5.245 28.299 15.753 1.00 34.94 234 PRO A C 1
ATOM 1791 O O . PRO A 1 234 ? 5.857 27.225 15.547 1.00 34.94 234 PRO A O 1
#

pLDDT: mean 85.9, std 13.42, range [27.08, 97.69]

Foldseek 3Di:
DPVVVVVVVVVVVVVVVVVVVVVLQVQLQQLLCLLVVQCVVVVHDLCRLCVQLVHDSVVNVVSNRRDDDDPSSLVSVVVVPGQSCCSRPVDRPLPPVRLLVVQLVVLVVLCVVVVFDDQDPLLSVLSSVLSSLLVVVVVVVDPQHADPVLNSLSSVCRRPPVPLLNLLLCLQCVPQPNDRSRLSSVLSSQLSVVLVVCVVDVHCLVVQPDSNRSSNVSSVVSSVVVVVVVVPDD